Protein AF-A0AAF0D123-F1 (afdb_monomer_lite)

Sequence (251 aa):
MEEKNSTYKIVLIALTASLYVVISILPGIPVAPGVEIQFEAGFAVVIGFLLGPYLGFITALLGSSIAWFILGSGVFSLPFIFNPAVNALFTGIIFHKKYKTALISVTIVYITLIILQLTSPPLWPPNVYWLETVAVLYDKILGLVLFYPACHALQKIKPIQSTNQVKYSFLIILLIALVGNILDNLLGTVVFSYPLIYNGIFGMSVETVRFYFLLYPYLYILIRLAQAVFAALIIIALSKTGVIQKTLSNN

Secondary structure (DSSP, 8-state):
-HHHHHHHHHHHHHHHHHHHHHHHTSPPEEEETTEEE-THHHHHHHHHHHHHHHHHHHHHHHHHHHHHHHHT--GGGGGGGHHHHHHHHHHHHHHHS-HHHHHHHHHHHHHHHHHHHHTSTTT-STTTSHHHHHHHHHHHHHHHHHHHHHHHHHHH----TTSS-----HHHHHHHHHHHHHHHHHHHHHHHTSHHHHTTTT---HHHHHHHHHHTHHHHHHHHHHHHHHHHHHHHHHHHSSHHHHHHTT-

Structure (mmCIF, N/CA/C/O backbone):
data_AF-A0AAF0D123-F1
#
_entry.id   AF-A0AAF0D123-F1
#
loop_
_atom_site.group_PDB
_atom_site.id
_atom_site.type_symbol
_atom_site.label_atom_id
_atom_site.label_alt_id
_atom_site.label_comp_id
_atom_site.label_asym_id
_atom_site.label_entity_id
_atom_site.label_seq_id
_atom_site.pdbx_PDB_ins_code
_atom_site.Cartn_x
_atom_site.Cartn_y
_atom_site.Cartn_z
_atom_site.occupancy
_atom_site.B_iso_or_equiv
_atom_site.auth_seq_id
_atom_site.auth_comp_id
_atom_site.auth_asym_id
_atom_site.auth_atom_id
_atom_site.pdbx_PDB_model_num
ATOM 1 N N . MET A 1 1 ? -4.643 -6.744 35.538 1.00 44.16 1 MET A N 1
ATOM 2 C CA . MET A 1 1 ? -5.643 -6.292 34.533 1.00 44.16 1 MET A CA 1
ATOM 3 C C . MET A 1 1 ? -4.985 -5.977 33.184 1.00 44.16 1 MET A C 1
ATOM 5 O O . MET A 1 1 ? -5.564 -6.303 32.156 1.00 44.16 1 MET A O 1
ATOM 9 N N . GLU A 1 2 ? -3.760 -5.441 33.189 1.00 45.28 2 GLU A N 1
ATOM 10 C CA . GLU A 1 2 ? -2.908 -5.187 32.010 1.00 45.28 2 GLU A CA 1
ATOM 11 C C . GLU A 1 2 ? -2.526 -6.460 31.225 1.00 45.28 2 GLU A C 1
ATOM 13 O O . GLU A 1 2 ? -2.643 -6.510 30.003 1.00 45.28 2 GLU A O 1
ATOM 18 N N . GLU A 1 3 ? -2.188 -7.537 31.936 1.00 45.81 3 GLU A N 1
ATOM 19 C CA . GLU A 1 3 ? -1.755 -8.818 31.356 1.00 45.81 3 GLU A CA 1
ATOM 20 C C . GLU A 1 3 ? -2.835 -9.478 30.473 1.00 45.81 3 GLU A C 1
ATOM 22 O O . GLU A 1 3 ? -2.569 -9.901 29.351 1.00 45.81 3 GLU A O 1
ATOM 27 N N . LYS A 1 4 ? -4.104 -9.433 30.912 1.00 53.78 4 LYS A N 1
ATOM 28 C CA . LYS A 1 4 ? -5.269 -9.933 30.153 1.00 53.78 4 LYS A CA 1
ATOM 29 C C . LYS A 1 4 ? -5.498 -9.157 28.848 1.00 53.78 4 LYS A C 1
ATOM 31 O O . LYS A 1 4 ? -6.058 -9.701 27.898 1.00 53.78 4 LYS A O 1
ATOM 36 N N . ASN A 1 5 ? -5.079 -7.892 28.804 1.00 70.56 5 ASN A N 1
ATOM 37 C CA . ASN A 1 5 ? -5.169 -7.045 27.616 1.00 70.56 5 ASN A CA 1
ATOM 38 C C . ASN A 1 5 ? -4.012 -7.333 26.641 1.00 70.56 5 ASN A C 1
ATOM 40 O O . ASN A 1 5 ? -4.216 -7.333 25.429 1.00 70.56 5 ASN A O 1
ATOM 44 N N . SER A 1 6 ? -2.825 -7.665 27.165 1.00 79.44 6 SER A N 1
ATOM 45 C CA . SER A 1 6 ? -1.661 -8.077 26.368 1.00 79.44 6 SER A CA 1
ATOM 46 C C . SER A 1 6 ? -1.895 -9.406 25.641 1.00 79.44 6 SER A C 1
ATOM 48 O O . SER A 1 6 ? -1.787 -9.459 24.416 1.00 79.44 6 SER A O 1
ATOM 50 N N . THR A 1 7 ? -2.337 -10.456 26.350 1.00 85.12 7 THR A N 1
ATOM 51 C CA . THR A 1 7 ? -2.621 -11.767 25.733 1.00 85.12 7 THR A CA 1
ATOM 52 C C . THR A 1 7 ? -3.673 -11.658 24.629 1.00 85.12 7 THR A C 1
ATOM 54 O O . THR A 1 7 ? -3.513 -12.241 23.560 1.00 85.12 7 THR A O 1
ATOM 57 N N . TYR A 1 8 ? -4.730 -10.868 24.848 1.00 84.31 8 TYR A N 1
ATOM 58 C CA . TYR A 1 8 ? -5.758 -10.630 23.833 1.00 84.31 8 TYR A CA 1
ATOM 59 C C . TYR A 1 8 ? -5.190 -9.957 22.575 1.00 84.31 8 TYR A C 1
ATOM 61 O O . TYR A 1 8 ? -5.496 -10.393 21.465 1.00 84.31 8 TYR A O 1
ATOM 69 N N . LYS A 1 9 ? -4.340 -8.931 22.733 1.00 85.50 9 LYS A N 1
ATOM 70 C CA . LYS A 1 9 ? -3.683 -8.249 21.607 1.00 85.50 9 LYS A CA 1
ATOM 71 C C . LYS A 1 9 ? -2.784 -9.210 20.825 1.00 85.50 9 LYS A C 1
ATOM 73 O O . LYS A 1 9 ? -2.874 -9.235 19.604 1.00 85.50 9 LYS A O 1
ATOM 78 N N . ILE A 1 10 ? -1.994 -10.041 21.507 1.00 90.12 10 ILE A N 1
ATOM 79 C CA . ILE A 1 10 ? -1.128 -11.047 20.866 1.00 90.12 10 ILE A CA 1
ATOM 80 C C . ILE A 1 10 ? -1.954 -12.056 20.062 1.00 90.12 10 ILE A C 1
ATOM 82 O O . ILE A 1 10 ? -1.645 -12.313 18.901 1.00 90.12 10 ILE A O 1
ATOM 86 N N . VAL A 1 11 ? -3.033 -12.592 20.643 1.00 90.88 11 VAL A N 1
ATOM 87 C CA . VAL A 1 11 ? -3.927 -13.530 19.944 1.00 90.88 11 VAL A CA 1
ATOM 88 C C . VAL A 1 11 ? -4.556 -12.872 18.718 1.00 90.88 11 VAL A C 1
ATOM 90 O O . VAL A 1 11 ? -4.606 -13.482 17.653 1.00 90.88 11 VAL A O 1
ATOM 93 N N . LEU A 1 12 ? -5.001 -11.619 18.836 1.00 88.94 12 LEU A N 1
ATOM 94 C CA . LEU A 1 12 ? -5.602 -10.902 17.717 1.00 88.94 12 LEU A CA 1
ATOM 95 C C . LEU A 1 12 ? -4.587 -10.646 16.594 1.00 88.94 12 LEU A C 1
ATOM 97 O O . LEU A 1 12 ? -4.931 -10.848 15.432 1.00 88.94 12 LEU A O 1
ATOM 101 N N . ILE A 1 13 ? -3.345 -10.276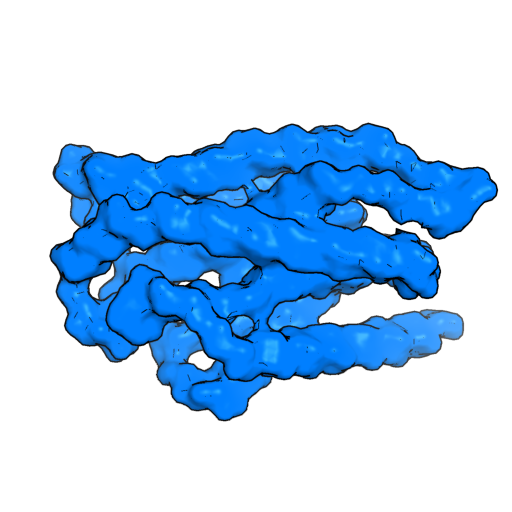 16.927 1.00 93.44 13 ILE A N 1
ATOM 102 C CA . ILE A 1 13 ? -2.235 -10.144 15.967 1.00 93.44 13 ILE A CA 1
ATOM 103 C C . ILE A 1 13 ? -1.993 -11.480 15.259 1.00 93.44 13 ILE A C 1
ATOM 105 O O . ILE A 1 13 ? -1.976 -11.525 14.034 1.00 93.44 13 ILE A O 1
ATOM 109 N N . ALA A 1 14 ? -1.870 -12.579 16.007 1.00 95.00 14 ALA A N 1
ATOM 110 C CA . ALA A 1 14 ? -1.609 -13.899 15.436 1.00 95.00 14 ALA A CA 1
ATOM 111 C C . ALA A 1 14 ? -2.730 -14.358 14.485 1.00 95.00 14 ALA A C 1
ATOM 113 O O . ALA A 1 14 ? -2.445 -14.814 13.380 1.00 95.00 14 ALA A O 1
ATOM 114 N N . LEU A 1 15 ? -3.998 -14.193 14.882 1.00 94.44 15 LEU A N 1
ATOM 115 C CA . LEU A 1 15 ? -5.161 -14.569 14.067 1.00 94.44 15 LEU A CA 1
ATOM 116 C C . LEU A 1 15 ? -5.313 -13.709 12.809 1.00 94.44 15 LEU A C 1
ATOM 118 O O . LEU A 1 15 ? -5.698 -14.204 11.755 1.00 94.44 15 LEU A O 1
ATOM 122 N N . THR A 1 16 ? -5.049 -12.408 12.908 1.00 93.50 16 THR A N 1
ATOM 123 C CA . THR A 1 16 ? -5.179 -11.505 11.756 1.00 93.50 16 THR A CA 1
ATOM 124 C C . THR A 1 16 ? -3.998 -11.630 10.797 1.00 93.50 16 THR A C 1
ATOM 126 O O . THR A 1 16 ? -4.212 -11.596 9.588 1.00 93.50 16 THR A O 1
ATOM 129 N N . ALA A 1 17 ? -2.781 -11.858 11.301 1.00 95.88 17 ALA A N 1
ATOM 130 C CA . ALA A 1 17 ? -1.620 -12.172 10.474 1.00 95.88 17 ALA A CA 1
ATOM 131 C C . ALA A 1 17 ? -1.784 -13.519 9.752 1.00 95.88 17 ALA A C 1
ATOM 133 O O . ALA A 1 17 ? -1.495 -13.606 8.562 1.00 95.88 17 ALA A O 1
ATOM 134 N N . SER A 1 18 ? -2.299 -14.558 10.423 1.00 95.31 18 SER A N 1
ATOM 135 C CA . SER A 1 18 ? -2.562 -15.843 9.762 1.00 95.31 18 SER A CA 1
ATOM 136 C C . SER A 1 18 ? -3.663 -15.731 8.709 1.00 95.31 18 SER A C 1
ATOM 138 O O . SER A 1 18 ? -3.524 -16.282 7.620 1.00 95.31 18 SER A O 1
ATOM 140 N N . LEU A 1 19 ? -4.722 -14.961 8.980 1.00 93.75 19 LEU A N 1
ATOM 141 C CA . LEU A 1 19 ? -5.764 -14.695 7.992 1.00 93.75 19 LEU A CA 1
ATOM 142 C C . LEU A 1 19 ? -5.222 -13.924 6.780 1.00 93.75 19 LEU A C 1
ATOM 144 O O . LEU A 1 19 ? -5.603 -14.239 5.658 1.00 93.75 19 LEU A O 1
ATOM 148 N N . TYR A 1 20 ? -4.299 -12.977 6.984 1.00 94.31 20 TYR A N 1
ATOM 149 C CA . TYR A 1 20 ? -3.596 -12.318 5.881 1.00 94.31 20 TYR A CA 1
ATOM 150 C C . TYR A 1 20 ? -2.874 -13.345 4.996 1.00 94.31 20 TYR A C 1
ATOM 152 O O . TYR A 1 20 ? -3.091 -13.355 3.789 1.00 94.31 20 TYR A O 1
ATOM 160 N N . VAL A 1 21 ? -2.104 -14.263 5.597 1.00 94.06 21 VAL A N 1
ATOM 161 C CA . VAL A 1 21 ? -1.396 -15.334 4.867 1.00 94.06 21 VAL A CA 1
ATOM 162 C C . VAL A 1 21 ? -2.363 -16.209 4.071 1.00 94.06 21 VAL A C 1
ATOM 164 O O . VAL A 1 21 ? -2.090 -16.520 2.917 1.00 94.06 21 VAL A O 1
ATOM 167 N N . VAL A 1 22 ? -3.505 -16.589 4.655 1.00 93.44 22 VAL A N 1
ATOM 168 C CA . VAL A 1 22 ? -4.524 -17.393 3.957 1.00 93.44 22 VAL A CA 1
ATOM 169 C C . VAL A 1 22 ? -5.083 -16.650 2.743 1.00 93.44 22 VAL A C 1
ATOM 171 O O . VAL A 1 22 ? -5.264 -17.257 1.690 1.00 93.44 22 VAL A O 1
ATOM 174 N N . ILE A 1 23 ? -5.339 -15.345 2.865 1.00 91.00 23 ILE A N 1
ATOM 175 C CA . ILE A 1 23 ? -5.837 -14.531 1.749 1.00 91.00 23 ILE A CA 1
ATOM 176 C C . ILE A 1 23 ? -4.766 -14.397 0.656 1.00 91.00 23 ILE A C 1
ATOM 178 O O . ILE A 1 23 ? -5.121 -14.476 -0.515 1.00 91.00 23 ILE A O 1
ATOM 182 N N . SER A 1 24 ? -3.480 -14.297 1.013 1.00 89.56 24 SER A N 1
ATOM 183 C CA . SER A 1 24 ? -2.357 -14.244 0.058 1.00 89.56 24 SER A CA 1
ATOM 184 C C . SER A 1 24 ? -2.172 -15.501 -0.797 1.00 89.56 24 SER A C 1
ATOM 186 O O . SER A 1 24 ? -1.443 -15.462 -1.783 1.00 89.56 24 SER A O 1
ATOM 188 N N . ILE A 1 25 ? -2.805 -16.625 -0.444 1.00 89.00 25 ILE A N 1
ATOM 189 C CA . ILE A 1 25 ? -2.798 -17.841 -1.277 1.00 89.00 25 ILE A CA 1
ATOM 190 C C . ILE A 1 25 ? -3.748 -17.689 -2.478 1.00 89.00 25 ILE A C 1
ATOM 192 O O . ILE A 1 25 ? -3.607 -18.398 -3.476 1.00 89.00 25 ILE A O 1
ATOM 196 N N . LEU A 1 26 ? -4.739 -16.795 -2.392 1.00 86.50 26 LEU A N 1
ATOM 197 C CA . LEU A 1 26 ? -5.678 -16.577 -3.487 1.00 86.50 26 LEU A CA 1
ATOM 198 C C . LEU A 1 26 ? -4.942 -15.997 -4.704 1.00 86.50 26 LEU A C 1
ATOM 200 O O . LEU A 1 26 ? -4.106 -15.108 -4.538 1.00 86.50 26 LEU A O 1
ATOM 204 N N . PRO A 1 27 ? -5.268 -16.455 -5.927 1.00 79.62 27 PRO A N 1
ATOM 205 C CA . PRO A 1 27 ? -4.630 -15.938 -7.129 1.00 79.62 27 PRO A CA 1
ATOM 206 C C . PRO A 1 27 ? -4.890 -14.434 -7.266 1.00 79.62 27 PRO A C 1
ATOM 208 O O . PRO A 1 27 ? -6.015 -13.961 -7.052 1.00 79.62 27 PRO A O 1
ATOM 211 N N . GLY A 1 28 ? -3.846 -13.684 -7.619 1.00 77.69 28 GLY A N 1
ATOM 212 C CA . GLY A 1 28 ? -3.954 -12.259 -7.879 1.00 77.69 28 GLY A CA 1
ATOM 213 C C . GLY A 1 28 ? -4.637 -11.973 -9.215 1.00 77.69 28 GLY A C 1
ATOM 214 O O . GLY A 1 28 ? -4.888 -12.856 -10.036 1.00 77.69 28 GLY A O 1
ATOM 215 N N . ILE A 1 29 ? -4.947 -10.699 -9.445 1.00 74.62 29 ILE A N 1
ATOM 216 C CA . ILE A 1 29 ? -5.373 -10.232 -10.765 1.00 74.62 29 ILE A CA 1
ATOM 217 C C . ILE A 1 29 ? -4.101 -9.894 -11.553 1.00 74.62 29 ILE A C 1
ATOM 219 O O . ILE A 1 29 ? -3.372 -8.990 -11.128 1.00 74.62 29 ILE A O 1
ATOM 223 N N . PRO A 1 30 ? -3.810 -10.573 -12.676 1.00 71.81 30 PRO A N 1
ATOM 224 C CA . PRO A 1 30 ? -2.610 -10.304 -13.454 1.00 71.81 30 PRO A CA 1
ATOM 225 C C . PRO A 1 30 ? -2.681 -8.918 -14.097 1.00 71.81 30 PRO A C 1
ATOM 227 O O . PRO A 1 30 ? -3.682 -8.543 -14.710 1.00 71.81 30 PRO A O 1
ATOM 230 N N . VAL A 1 31 ? -1.597 -8.159 -13.945 1.00 68.81 31 VAL A N 1
ATOM 231 C CA . VAL A 1 31 ? -1.448 -6.788 -14.454 1.00 68.81 31 VAL A CA 1
ATOM 232 C C . VAL A 1 31 ? -0.132 -6.562 -15.191 1.00 68.81 31 VAL A C 1
ATOM 234 O O . VAL A 1 31 ? 0.150 -5.451 -15.584 1.00 68.81 31 VAL A O 1
ATOM 237 N N . ALA A 1 32 ? 0.728 -7.558 -15.330 1.00 64.06 32 ALA A N 1
ATOM 238 C CA . ALA A 1 32 ? 1.801 -7.629 -16.320 1.00 64.06 32 ALA A CA 1
ATOM 239 C C . ALA A 1 32 ? 2.335 -9.072 -16.287 1.00 64.06 32 ALA A C 1
ATOM 241 O O . ALA A 1 32 ? 2.014 -9.815 -15.355 1.00 64.06 32 ALA A O 1
ATOM 242 N N . PRO A 1 33 ? 3.171 -9.504 -17.243 1.00 70.31 33 PRO A N 1
ATOM 243 C CA . PRO A 1 33 ? 3.897 -10.762 -17.125 1.00 70.31 33 PRO A CA 1
ATOM 244 C C . PRO A 1 33 ? 4.665 -10.822 -15.797 1.00 70.31 33 PRO A C 1
ATOM 246 O O . PRO A 1 33 ? 5.561 -10.017 -15.548 1.00 70.31 33 PRO A O 1
ATOM 249 N N . GLY A 1 34 ? 4.261 -11.751 -14.928 1.00 67.94 34 GLY A N 1
ATOM 250 C CA . GLY A 1 34 ? 4.831 -11.936 -13.593 1.00 67.94 34 GLY A CA 1
ATOM 251 C C . GLY A 1 34 ? 4.401 -10.913 -12.535 1.00 67.94 34 GLY A C 1
ATOM 252 O O . GLY A 1 34 ? 4.813 -11.058 -11.390 1.00 67.94 34 GLY A O 1
ATOM 253 N N . VAL A 1 35 ? 3.580 -9.908 -12.865 1.00 65.88 35 VAL A N 1
ATOM 254 C CA . VAL A 1 35 ? 3.098 -8.901 -11.905 1.00 65.88 35 VAL A CA 1
ATOM 255 C C . VAL A 1 35 ? 1.601 -9.075 -11.693 1.00 65.88 35 VAL A C 1
ATOM 257 O O . VAL A 1 35 ? 0.806 -8.961 -12.627 1.00 65.88 35 VAL A O 1
ATOM 260 N N . GLU A 1 36 ? 1.211 -9.297 -10.444 1.00 73.88 36 GLU A N 1
ATOM 261 C CA . GLU A 1 36 ? -0.183 -9.448 -10.041 1.00 73.88 36 GLU A CA 1
ATOM 262 C C . GLU A 1 36 ? -0.529 -8.443 -8.946 1.00 73.88 36 GLU A C 1
ATOM 264 O O . GLU A 1 36 ? 0.296 -8.118 -8.090 1.00 73.88 36 GLU A O 1
ATOM 269 N N . ILE A 1 37 ? -1.769 -7.955 -8.954 1.00 69.94 37 ILE A N 1
ATOM 270 C CA . ILE A 1 37 ? -2.321 -7.252 -7.799 1.00 69.94 37 ILE A CA 1
ATOM 271 C C . ILE A 1 37 ? -3.078 -8.254 -6.947 1.00 69.94 37 ILE A C 1
ATOM 273 O O . ILE A 1 37 ? -4.066 -8.846 -7.382 1.00 69.94 37 ILE A O 1
ATOM 277 N N . GLN A 1 38 ? -2.623 -8.395 -5.710 1.00 79.50 38 GLN A N 1
ATOM 278 C CA . GLN A 1 38 ? -3.139 -9.382 -4.779 1.00 79.50 38 GLN A CA 1
ATOM 279 C C . GLN A 1 38 ? -4.310 -8.817 -3.953 1.00 79.50 38 GLN A C 1
ATOM 281 O O . GLN A 1 38 ? -4.356 -7.621 -3.637 1.00 79.50 38 GLN A O 1
ATOM 286 N N . PHE A 1 39 ? -5.301 -9.651 -3.628 1.00 77.25 39 PHE A N 1
ATOM 287 C CA . PHE A 1 39 ? -6.537 -9.225 -2.952 1.00 77.25 39 PHE A CA 1
ATOM 288 C C . PHE A 1 39 ? -6.325 -8.837 -1.481 1.00 77.25 39 PHE A C 1
ATOM 290 O O . PHE A 1 39 ? -7.059 -7.998 -0.949 1.00 77.25 39 PHE A O 1
ATOM 297 N N . GLU A 1 40 ? -5.298 -9.380 -0.831 1.00 82.25 40 GLU A N 1
ATOM 298 C CA . GLU A 1 40 ? -4.940 -9.112 0.564 1.00 82.25 40 GLU A CA 1
ATOM 299 C C . GLU A 1 40 ? -4.575 -7.650 0.835 1.00 82.25 40 GLU A C 1
ATOM 301 O O . GLU A 1 40 ? -4.682 -7.203 1.979 1.00 82.25 40 GLU A O 1
ATOM 306 N N . ALA A 1 41 ? -4.235 -6.858 -0.189 1.00 76.81 41 ALA A N 1
ATOM 307 C CA . ALA A 1 41 ? -4.035 -5.419 -0.020 1.00 76.81 41 ALA A CA 1
ATOM 308 C C . ALA A 1 41 ? -5.302 -4.733 0.532 1.00 76.81 41 ALA A C 1
ATOM 310 O O . ALA A 1 41 ? -5.206 -3.862 1.394 1.00 76.81 41 ALA A O 1
ATOM 311 N N . GLY A 1 42 ? -6.498 -5.192 0.136 1.00 84.50 42 GLY A N 1
ATOM 312 C CA . GLY A 1 42 ? -7.753 -4.727 0.736 1.00 84.50 42 GLY A CA 1
ATOM 313 C C . GLY A 1 42 ? -7.916 -5.168 2.195 1.00 84.50 42 GLY A C 1
ATOM 314 O O . GLY A 1 42 ? -8.498 -4.449 3.007 1.00 84.50 42 GLY A O 1
ATOM 315 N N . PHE A 1 43 ? -7.362 -6.323 2.569 1.00 93.69 43 PHE A N 1
ATOM 316 C CA . PHE A 1 43 ? -7.415 -6.825 3.941 1.00 93.69 43 PHE A CA 1
ATOM 317 C C . PHE A 1 43 ? -6.484 -6.054 4.893 1.00 93.69 43 PHE A C 1
ATOM 319 O O . PHE A 1 43 ? -6.811 -5.893 6.069 1.00 93.69 43 PHE A O 1
ATOM 326 N N . ALA A 1 44 ? -5.382 -5.480 4.400 1.00 94.75 44 ALA A N 1
ATOM 327 C CA . ALA A 1 44 ? -4.507 -4.617 5.200 1.00 94.75 44 ALA A CA 1
ATOM 328 C C . ALA A 1 44 ? -5.250 -3.414 5.818 1.00 94.75 44 ALA A C 1
ATOM 330 O O . ALA A 1 44 ? -4.995 -3.047 6.967 1.00 94.75 44 ALA A O 1
ATOM 331 N N . VAL A 1 45 ? -6.241 -2.859 5.111 1.00 94.56 45 VAL A N 1
ATOM 332 C CA . VAL A 1 45 ? -7.138 -1.816 5.641 1.00 94.56 45 VAL A CA 1
ATOM 333 C C . VAL A 1 45 ? -7.912 -2.321 6.862 1.00 94.56 45 VAL A C 1
ATOM 335 O O . VAL A 1 45 ? -8.049 -1.611 7.859 1.00 94.56 45 VAL A O 1
ATOM 338 N N . VAL A 1 46 ? -8.418 -3.558 6.802 1.00 94.06 46 VAL A N 1
ATOM 339 C CA . VAL A 1 46 ? -9.158 -4.197 7.902 1.00 94.06 46 VAL A CA 1
ATOM 340 C C . VAL A 1 46 ? -8.247 -4.378 9.115 1.00 94.06 46 VAL A C 1
ATOM 342 O O . VAL A 1 46 ? -8.659 -4.092 10.239 1.00 94.06 46 VAL A O 1
ATOM 345 N N . ILE A 1 47 ? -6.996 -4.790 8.893 1.00 94.69 47 ILE A N 1
ATOM 346 C CA . ILE A 1 47 ? -5.977 -4.919 9.941 1.00 94.69 47 ILE A CA 1
ATOM 347 C C . ILE A 1 47 ? -5.714 -3.560 10.610 1.00 94.69 47 ILE A C 1
ATOM 349 O O . ILE A 1 47 ? -5.776 -3.462 11.837 1.00 94.69 47 ILE A O 1
ATOM 353 N N . GLY A 1 48 ? -5.483 -2.504 9.822 1.00 93.12 48 GLY A N 1
ATOM 354 C CA . GLY A 1 48 ? -5.278 -1.143 10.330 1.00 93.12 48 GLY A CA 1
ATOM 355 C C . GLY A 1 48 ? -6.480 -0.610 11.111 1.00 93.12 48 GLY A C 1
ATOM 356 O O . GLY A 1 48 ? -6.329 -0.018 12.182 1.00 93.12 48 GLY A O 1
ATOM 357 N N . PHE A 1 49 ? -7.691 -0.881 10.625 1.00 90.81 49 PHE A N 1
ATOM 358 C CA . PHE A 1 49 ? -8.932 -0.545 11.314 1.00 90.81 49 PHE A CA 1
ATOM 359 C C . PHE A 1 49 ? -9.073 -1.267 12.661 1.00 90.81 49 PHE A C 1
ATOM 361 O O . PHE A 1 49 ? -9.395 -0.629 13.663 1.00 90.81 49 PHE A O 1
ATOM 368 N N . LEU A 1 50 ? -8.823 -2.578 12.707 1.00 89.81 50 LEU A N 1
ATOM 369 C CA . LEU A 1 50 ? -9.006 -3.385 13.914 1.00 89.81 50 LEU A CA 1
ATOM 370 C C . LEU A 1 50 ? -7.957 -3.094 14.983 1.00 89.81 50 LEU A C 1
ATOM 372 O O . LEU A 1 50 ? -8.309 -2.929 16.147 1.00 89.81 50 LEU A O 1
ATOM 376 N N . LEU A 1 51 ? -6.681 -3.062 14.602 1.00 89.75 51 LEU A N 1
ATOM 377 C CA . LEU A 1 51 ? -5.554 -3.030 15.537 1.00 89.75 51 LEU A CA 1
ATOM 378 C C . LEU A 1 51 ? -4.978 -1.626 15.752 1.00 89.75 51 LEU A C 1
ATOM 380 O O . LEU A 1 51 ? -4.164 -1.419 16.655 1.00 89.75 51 LEU A O 1
ATOM 384 N N . GLY A 1 52 ? -5.411 -0.650 14.956 1.00 89.88 52 GLY A N 1
ATOM 385 C CA . GLY A 1 52 ? -4.837 0.686 14.949 1.00 89.88 52 GLY A CA 1
ATOM 386 C C . GLY A 1 52 ? -3.479 0.733 14.240 1.00 89.88 52 GLY A C 1
ATOM 387 O O . GLY A 1 52 ? -3.019 -0.261 13.679 1.00 89.88 52 GLY A O 1
ATOM 388 N N . PRO A 1 53 ? -2.805 1.892 14.252 1.00 91.25 53 PRO A N 1
ATOM 389 C CA . PRO A 1 53 ? -1.687 2.161 13.351 1.00 91.25 53 PRO A CA 1
ATOM 390 C C . PRO A 1 53 ? -0.466 1.269 13.593 1.00 91.25 53 PRO A C 1
ATOM 392 O O . PRO A 1 53 ? 0.055 0.664 12.665 1.00 91.25 53 PRO A O 1
ATOM 395 N N . TYR A 1 54 ? -0.008 1.163 14.840 1.00 93.31 54 TYR A N 1
ATOM 396 C CA . TYR A 1 54 ? 1.256 0.485 15.143 1.00 93.31 54 TYR A CA 1
ATOM 397 C C . TYR A 1 54 ? 1.111 -1.036 15.174 1.00 93.31 54 TYR A C 1
ATOM 399 O O . TYR A 1 54 ? 1.893 -1.744 14.547 1.00 93.31 54 TYR A O 1
ATOM 407 N N . LEU A 1 55 ? 0.088 -1.549 15.866 1.00 93.69 55 LEU A N 1
ATOM 408 C CA . LEU A 1 55 ? -0.169 -2.989 15.889 1.00 93.69 55 LEU A CA 1
ATOM 409 C C . LEU A 1 55 ? -0.646 -3.480 14.521 1.00 93.69 55 LEU A C 1
ATOM 411 O O . LEU A 1 55 ? -0.264 -4.574 14.118 1.00 93.69 55 LEU A O 1
ATOM 415 N N . GLY A 1 56 ? -1.411 -2.668 13.784 1.00 95.25 56 GLY A N 1
ATOM 416 C CA . GLY A 1 56 ? -1.795 -2.972 12.411 1.00 95.25 56 GLY A CA 1
ATOM 417 C C . GLY A 1 56 ? -0.589 -3.061 11.477 1.00 95.25 56 GLY A C 1
ATOM 418 O O . GLY A 1 56 ? -0.464 -4.051 10.763 1.00 95.25 56 GLY A O 1
ATOM 419 N N . PHE A 1 57 ? 0.342 -2.100 11.550 1.00 96.31 57 PHE A N 1
ATOM 420 C CA . PHE A 1 57 ? 1.609 -2.143 10.808 1.00 96.31 57 PHE A CA 1
ATOM 421 C C . PHE A 1 57 ? 2.391 -3.433 11.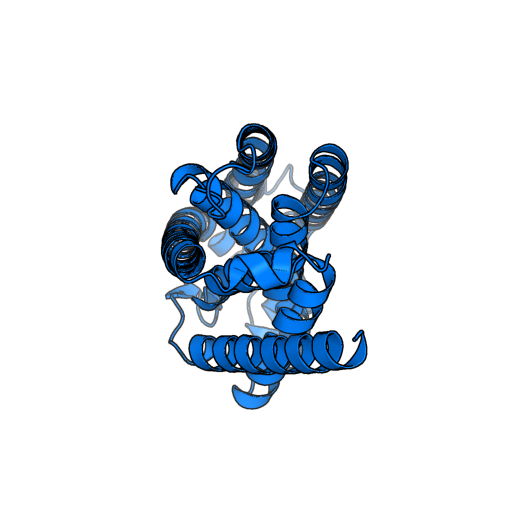080 1.00 96.31 57 PHE A C 1
ATOM 423 O O . PHE A 1 57 ? 2.733 -4.148 10.144 1.00 96.31 57 PHE A O 1
ATOM 430 N N . ILE A 1 58 ? 2.630 -3.758 12.358 1.00 96.69 58 ILE A N 1
ATOM 431 C CA . ILE A 1 58 ? 3.387 -4.958 12.751 1.00 96.69 58 ILE A CA 1
ATOM 432 C C . ILE A 1 58 ? 2.679 -6.224 12.267 1.00 96.69 58 ILE A C 1
ATOM 434 O O . ILE A 1 58 ? 3.318 -7.123 11.734 1.00 96.69 58 ILE A O 1
ATOM 438 N N . THR A 1 59 ? 1.359 -6.293 12.421 1.00 96.81 59 THR A N 1
ATOM 439 C CA . THR A 1 59 ? 0.562 -7.460 12.023 1.00 96.81 59 THR A CA 1
ATOM 440 C C . THR A 1 59 ? 0.603 -7.687 10.521 1.00 96.81 59 THR A C 1
ATOM 442 O O . THR A 1 59 ? 0.837 -8.809 10.081 1.00 96.81 59 THR A O 1
ATOM 445 N N . ALA A 1 60 ? 0.390 -6.633 9.734 1.00 96.56 60 ALA A N 1
ATOM 446 C CA . ALA A 1 60 ? 0.441 -6.719 8.283 1.00 96.56 60 ALA A CA 1
ATOM 447 C C . ALA A 1 60 ? 1.858 -7.048 7.794 1.00 96.56 60 ALA A C 1
ATOM 449 O O . ALA A 1 60 ? 1.995 -7.862 6.890 1.00 96.56 60 ALA A O 1
ATOM 450 N N . LEU A 1 61 ? 2.900 -6.498 8.432 1.00 96.88 61 LEU A N 1
ATOM 451 C CA . LEU A 1 61 ? 4.294 -6.839 8.139 1.00 96.88 61 LEU A CA 1
ATOM 452 C C . LEU A 1 61 ? 4.617 -8.302 8.471 1.00 96.88 61 LEU A C 1
ATOM 454 O O . LEU A 1 61 ? 5.302 -8.968 7.702 1.00 96.88 61 LEU A O 1
ATOM 458 N N . LEU A 1 62 ? 4.130 -8.822 9.601 1.00 96.81 62 LEU A N 1
ATOM 459 C CA . LEU A 1 62 ? 4.298 -10.230 9.966 1.00 96.81 62 LEU A CA 1
ATOM 460 C C . LEU A 1 62 ? 3.565 -11.141 8.982 1.00 96.81 62 LEU A C 1
ATOM 462 O O . LEU A 1 62 ? 4.158 -12.090 8.479 1.00 96.81 62 LEU A O 1
ATOM 466 N N . GLY A 1 63 ? 2.301 -10.834 8.680 1.00 95.69 63 GLY A N 1
ATOM 46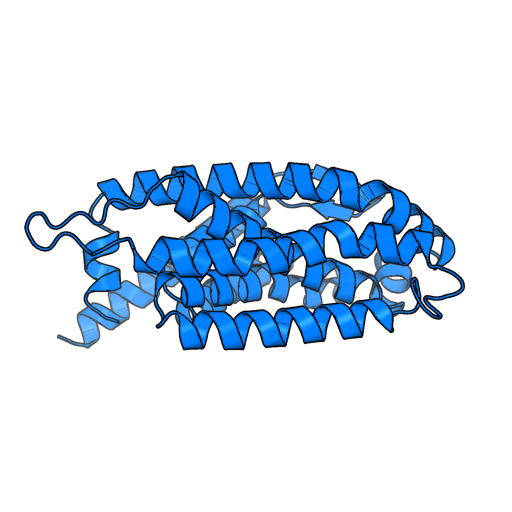7 C CA . GLY A 1 63 ? 1.501 -11.587 7.717 1.00 95.69 63 GLY A CA 1
ATOM 468 C C . GLY A 1 63 ? 2.150 -11.615 6.334 1.00 95.69 63 GLY A C 1
ATOM 469 O O . GLY A 1 63 ? 2.322 -12.691 5.766 1.00 95.69 63 GLY A O 1
ATOM 470 N N . SER A 1 64 ? 2.589 -10.459 5.826 1.00 94.44 64 SER A N 1
ATOM 471 C CA . SER A 1 64 ? 3.253 -10.358 4.523 1.00 94.44 64 SER A CA 1
ATOM 472 C C . SER A 1 64 ? 4.621 -11.031 4.499 1.00 94.44 64 SER A C 1
ATOM 474 O O . SER A 1 64 ? 4.958 -11.674 3.510 1.00 94.44 64 SER A O 1
ATOM 476 N N . SER A 1 65 ? 5.386 -10.963 5.591 1.00 95.06 65 SER A N 1
ATOM 477 C CA . SER A 1 65 ? 6.671 -11.661 5.702 1.00 95.06 65 SER A CA 1
ATOM 478 C C . SER A 1 65 ? 6.478 -13.175 5.688 1.00 95.06 65 SER A C 1
ATOM 480 O O . SER A 1 65 ? 7.166 -13.875 4.953 1.00 95.06 65 SER A O 1
ATOM 482 N N . ILE A 1 66 ? 5.522 -13.693 6.466 1.00 95.06 66 ILE A N 1
ATOM 483 C CA . ILE A 1 66 ? 5.215 -15.129 6.503 1.00 95.06 66 ILE A CA 1
ATOM 484 C C . ILE A 1 66 ? 4.721 -15.599 5.131 1.00 95.06 66 ILE A C 1
ATOM 486 O O . ILE A 1 66 ? 5.189 -16.624 4.643 1.00 95.06 66 ILE A O 1
ATOM 490 N N . ALA A 1 67 ? 3.826 -14.844 4.487 1.00 92.62 67 ALA A N 1
ATOM 491 C CA . ALA A 1 67 ? 3.362 -15.150 3.137 1.00 92.62 67 ALA A CA 1
ATOM 492 C C . ALA A 1 67 ? 4.528 -15.172 2.136 1.00 92.62 67 ALA A C 1
ATOM 494 O O . ALA A 1 67 ? 4.654 -16.122 1.371 1.00 92.62 67 ALA A O 1
ATOM 495 N N . TRP A 1 68 ? 5.425 -14.184 2.196 1.00 92.06 68 TRP A N 1
ATOM 496 C CA . TRP A 1 68 ? 6.628 -14.121 1.365 1.00 92.06 68 TRP A CA 1
ATOM 497 C C . TRP A 1 68 ? 7.533 -15.353 1.551 1.00 92.06 68 TRP A C 1
ATOM 499 O O . TRP A 1 68 ? 7.970 -15.941 0.562 1.00 92.06 68 TRP A O 1
ATOM 509 N N . PHE A 1 69 ? 7.747 -15.794 2.798 1.00 91.56 69 PHE A N 1
ATOM 510 C CA . PHE A 1 69 ? 8.524 -17.000 3.105 1.00 91.56 69 PHE A CA 1
ATOM 511 C C . PHE A 1 69 ? 7.852 -18.293 2.619 1.00 91.56 69 PHE A C 1
ATOM 513 O O . PHE A 1 69 ? 8.537 -19.170 2.099 1.00 91.56 69 PHE A O 1
ATOM 520 N N . ILE A 1 70 ? 6.534 -18.437 2.800 1.00 90.44 70 ILE A N 1
ATOM 521 C CA . ILE A 1 70 ? 5.800 -19.669 2.462 1.00 90.44 70 ILE A CA 1
ATOM 522 C C . ILE A 1 70 ? 5.593 -19.804 0.953 1.00 90.44 70 ILE A C 1
ATOM 524 O O . ILE A 1 70 ? 5.750 -20.894 0.407 1.00 90.44 70 ILE A O 1
ATOM 528 N N . LEU A 1 71 ? 5.231 -18.712 0.279 1.00 85.94 71 LEU A N 1
ATOM 529 C CA . LEU A 1 71 ? 4.895 -18.717 -1.146 1.00 85.94 71 LEU A CA 1
ATOM 530 C C . LEU A 1 71 ? 6.136 -18.685 -2.051 1.00 85.94 71 LEU A C 1
ATOM 532 O O . LEU A 1 71 ? 6.006 -18.805 -3.266 1.00 85.94 71 LEU A O 1
ATOM 536 N N . GLY A 1 72 ? 7.339 -18.581 -1.473 1.00 74.75 72 GLY A N 1
ATOM 537 C CA . GLY A 1 72 ? 8.596 -18.735 -2.206 1.00 74.75 72 GLY A CA 1
ATOM 538 C C . GLY A 1 72 ? 8.932 -17.553 -3.114 1.00 74.75 72 GLY A C 1
ATOM 539 O O . GLY A 1 72 ? 9.497 -17.736 -4.191 1.00 74.75 72 GLY A O 1
ATOM 540 N N . SER A 1 73 ? 8.591 -16.337 -2.694 1.00 71.94 73 SER A N 1
ATOM 541 C CA . SER A 1 73 ? 8.875 -15.128 -3.465 1.00 71.94 73 SER A CA 1
ATOM 542 C C . SER A 1 73 ? 10.376 -14.781 -3.416 1.00 71.94 73 SER A C 1
ATOM 544 O O . SER A 1 73 ? 11.031 -14.927 -2.386 1.00 71.94 73 SER A O 1
ATOM 546 N N . GLY A 1 74 ? 10.963 -14.332 -4.532 1.00 76.56 74 GLY A N 1
ATOM 547 C CA . GLY A 1 74 ? 12.409 -14.068 -4.623 1.00 76.56 74 GLY A CA 1
ATOM 548 C C . GLY A 1 74 ? 12.920 -12.981 -3.658 1.00 76.56 74 GLY A C 1
ATOM 549 O O . GLY A 1 74 ? 12.178 -12.089 -3.258 1.00 76.56 74 GLY A O 1
ATOM 550 N N . VAL A 1 75 ? 14.220 -12.995 -3.323 1.00 79.00 75 VAL A N 1
ATOM 551 C CA . VAL A 1 75 ? 14.864 -12.036 -2.383 1.00 79.00 75 VAL A CA 1
ATOM 552 C C . VAL A 1 75 ? 14.614 -10.576 -2.760 1.00 79.00 75 VAL A C 1
ATOM 554 O O . VAL A 1 75 ? 14.387 -9.728 -1.902 1.00 79.00 75 VAL A O 1
ATOM 557 N N . PHE A 1 76 ? 14.602 -10.271 -4.051 1.00 80.06 76 PHE A N 1
ATOM 558 C CA . PHE A 1 76 ? 14.358 -8.914 -4.521 1.00 80.06 76 PHE A CA 1
ATOM 559 C C . PHE A 1 76 ? 12.897 -8.472 -4.369 1.00 80.06 76 PHE A C 1
ATOM 561 O O . PHE A 1 76 ? 12.640 -7.277 -4.414 1.00 80.06 76 PHE A O 1
ATOM 568 N N . SER A 1 77 ? 11.936 -9.375 -4.139 1.00 82.81 77 SER A N 1
ATOM 569 C CA . SER A 1 77 ? 10.552 -8.986 -3.847 1.00 82.81 77 SER A CA 1
ATOM 570 C C . SER A 1 77 ? 10.337 -8.629 -2.370 1.00 82.81 77 SER A C 1
ATOM 572 O O . SER A 1 77 ? 9.238 -8.223 -1.993 1.00 82.81 77 SER A O 1
ATOM 574 N N . LEU A 1 78 ? 11.370 -8.764 -1.531 1.00 88.81 78 LEU A N 1
ATOM 575 C CA . LEU A 1 78 ? 11.323 -8.439 -0.108 1.00 88.81 78 LEU A CA 1
ATOM 576 C C . LEU A 1 78 ? 10.801 -7.018 0.175 1.00 88.81 78 LEU A C 1
ATOM 578 O O . LEU A 1 78 ? 10.009 -6.879 1.098 1.00 88.81 78 LEU A O 1
ATOM 582 N N . PRO A 1 79 ? 11.131 -5.958 -0.591 1.00 91.00 79 PRO A N 1
ATOM 583 C CA . PRO A 1 79 ? 10.601 -4.626 -0.302 1.00 91.00 79 PRO A CA 1
ATOM 584 C C . PRO A 1 79 ? 9.068 -4.525 -0.410 1.00 91.00 79 PRO A C 1
ATOM 586 O O . PRO A 1 79 ? 8.473 -3.671 0.244 1.00 91.00 79 PRO A O 1
ATOM 589 N N . PHE A 1 80 ? 8.404 -5.404 -1.172 1.00 90.00 80 PHE A N 1
ATOM 590 C CA . PHE A 1 80 ? 6.943 -5.387 -1.312 1.00 90.00 80 PHE A CA 1
ATOM 591 C C . PHE A 1 80 ? 6.204 -5.827 -0.041 1.00 90.00 80 PHE A C 1
ATOM 593 O O . PHE A 1 80 ? 5.030 -5.492 0.110 1.00 90.00 80 PHE A O 1
ATOM 600 N N . ILE A 1 81 ? 6.874 -6.480 0.922 1.00 92.75 81 ILE A N 1
ATOM 601 C CA . ILE A 1 81 ? 6.258 -6.829 2.218 1.00 92.75 81 ILE A CA 1
ATOM 602 C C . ILE A 1 81 ? 5.802 -5.583 2.995 1.00 92.75 81 ILE A C 1
ATOM 604 O O . ILE A 1 81 ? 4.927 -5.675 3.859 1.00 92.75 81 ILE A O 1
ATOM 608 N N . PHE A 1 82 ? 6.377 -4.414 2.684 1.00 94.56 82 PHE A N 1
ATOM 609 C CA . PHE A 1 82 ? 6.037 -3.146 3.321 1.00 94.56 82 PHE A CA 1
ATOM 610 C C . PHE A 1 82 ? 4.755 -2.514 2.777 1.00 94.56 82 PHE A C 1
ATOM 612 O O . PHE A 1 82 ? 4.158 -1.715 3.492 1.00 94.56 82 PHE A O 1
ATOM 619 N N . ASN A 1 83 ? 4.292 -2.877 1.577 1.00 93.12 83 ASN A N 1
ATOM 620 C CA . ASN A 1 83 ? 3.049 -2.352 0.995 1.00 93.12 83 ASN A CA 1
ATOM 621 C C . ASN A 1 83 ? 1.836 -2.525 1.930 1.00 93.12 83 ASN A C 1
ATOM 623 O O . ASN A 1 83 ? 1.283 -1.513 2.382 1.00 93.12 83 ASN A O 1
ATOM 627 N N . PRO A 1 84 ? 1.471 -3.757 2.337 1.00 94.69 84 PRO A N 1
ATOM 628 C CA . PRO A 1 84 ? 0.353 -3.969 3.251 1.00 94.69 84 PRO A CA 1
ATOM 629 C C . PRO A 1 84 ? 0.614 -3.372 4.639 1.00 94.69 84 PRO A C 1
ATOM 631 O O . PRO A 1 84 ? -0.313 -2.885 5.285 1.00 94.69 84 PRO A O 1
ATOM 634 N N . ALA A 1 85 ? 1.867 -3.361 5.104 1.00 95.81 85 ALA A N 1
ATOM 635 C CA . ALA A 1 85 ? 2.231 -2.784 6.396 1.00 95.81 85 ALA A CA 1
ATOM 636 C C . ALA A 1 85 ? 1.967 -1.272 6.431 1.00 95.81 85 ALA A C 1
ATOM 638 O O . ALA A 1 85 ? 1.308 -0.769 7.343 1.00 95.81 85 ALA A O 1
ATOM 639 N N . VAL A 1 86 ? 2.424 -0.552 5.407 1.00 94.94 86 VAL A N 1
ATOM 640 C CA . VAL A 1 86 ? 2.206 0.888 5.230 1.00 94.94 86 VAL A CA 1
ATOM 641 C C . VAL A 1 86 ? 0.718 1.196 5.054 1.00 94.94 86 VAL A C 1
ATOM 643 O O . VAL A 1 86 ? 0.213 2.125 5.686 1.00 94.94 86 VAL A O 1
ATOM 646 N N . ASN A 1 87 ? -0.015 0.386 4.288 1.00 94.75 87 ASN A N 1
ATOM 647 C CA . ASN A 1 87 ? -1.468 0.509 4.169 1.00 94.75 87 ASN A CA 1
ATOM 648 C C . ASN A 1 87 ? -2.159 0.412 5.544 1.00 94.75 87 ASN A C 1
ATOM 650 O O . ASN A 1 87 ? -2.897 1.319 5.942 1.00 94.75 87 ASN A O 1
ATOM 654 N N . ALA A 1 88 ? -1.858 -0.637 6.317 1.00 95.62 88 ALA A N 1
ATOM 655 C CA . ALA A 1 88 ? -2.412 -0.841 7.656 1.00 95.62 88 ALA A CA 1
ATOM 656 C C . ALA A 1 88 ? -2.028 0.287 8.630 1.00 95.62 88 ALA A C 1
ATOM 658 O O . ALA A 1 88 ? -2.862 0.738 9.419 1.00 95.62 88 ALA A O 1
ATOM 659 N N . LEU A 1 89 ? -0.792 0.792 8.549 1.00 94.81 89 LEU A N 1
ATOM 660 C CA . LEU A 1 89 ? -0.335 1.926 9.348 1.00 94.81 89 LEU A CA 1
ATOM 661 C C . LEU A 1 89 ? -1.205 3.153 9.099 1.00 94.81 89 LEU A C 1
ATOM 663 O O . LEU A 1 89 ? -1.759 3.720 10.040 1.00 94.81 89 LEU A O 1
ATOM 667 N N . PHE A 1 90 ? -1.332 3.572 7.842 1.00 91.50 90 PHE A N 1
ATOM 668 C CA . PHE A 1 90 ? -1.981 4.835 7.517 1.00 91.50 90 PHE A CA 1
ATOM 669 C C . PHE A 1 90 ? -3.497 4.766 7.618 1.00 91.50 90 PHE A C 1
ATOM 671 O O . PHE A 1 90 ? -4.103 5.695 8.148 1.00 91.50 90 PHE A O 1
ATOM 678 N N . THR A 1 91 ? -4.119 3.653 7.237 1.00 91.62 91 THR A N 1
ATOM 679 C CA . THR A 1 91 ? -5.549 3.442 7.509 1.00 91.62 91 THR A CA 1
ATOM 680 C C . THR A 1 91 ? -5.821 3.409 9.013 1.00 91.62 91 THR A C 1
ATOM 682 O O . THR A 1 91 ? -6.750 4.070 9.476 1.00 91.62 91 THR A O 1
ATOM 685 N N . GLY A 1 92 ? -4.958 2.767 9.807 1.00 90.44 92 GLY A N 1
ATOM 686 C CA . GLY A 1 92 ? -5.026 2.805 11.267 1.00 90.44 92 GLY A CA 1
ATOM 687 C C . GLY A 1 92 ? -4.836 4.209 11.850 1.00 90.44 92 GLY A C 1
ATOM 688 O O . GLY A 1 92 ? -5.556 4.593 12.771 1.00 90.44 92 GLY A O 1
ATOM 689 N N . ILE A 1 93 ? -3.922 5.020 11.301 1.00 89.81 93 ILE A N 1
ATOM 690 C CA . ILE A 1 93 ? -3.763 6.430 11.687 1.00 89.81 93 ILE A CA 1
ATOM 691 C C . ILE A 1 93 ? -5.067 7.187 11.414 1.00 89.81 93 ILE A C 1
ATOM 693 O O . ILE A 1 93 ? -5.532 7.917 12.287 1.00 89.81 93 ILE A O 1
ATOM 697 N N . ILE A 1 94 ? -5.665 7.002 10.236 1.00 87.88 94 ILE A N 1
ATOM 698 C CA . ILE A 1 94 ? -6.900 7.688 9.849 1.00 87.88 94 ILE A CA 1
ATOM 699 C C . ILE A 1 94 ? -8.035 7.319 10.802 1.00 87.88 94 ILE A C 1
ATOM 701 O O . ILE A 1 94 ? -8.693 8.214 11.318 1.00 87.88 94 ILE A O 1
ATOM 705 N N . PHE A 1 95 ? -8.230 6.030 11.088 1.00 85.62 95 PHE A N 1
ATOM 706 C CA . PHE A 1 95 ? -9.319 5.566 11.947 1.00 85.62 95 PHE A CA 1
ATOM 707 C C . PHE A 1 95 ? -9.161 5.932 13.430 1.00 85.62 95 PHE A C 1
ATOM 709 O O . PHE A 1 95 ? -10.171 6.154 14.096 1.00 85.62 95 PHE A O 1
ATOM 716 N N . HIS A 1 96 ? -7.929 5.984 13.956 1.00 82.31 96 HIS A N 1
ATOM 717 C CA . HIS A 1 96 ? -7.687 6.052 15.409 1.00 82.31 96 HIS A CA 1
ATOM 718 C C . HIS A 1 96 ? -7.033 7.346 15.901 1.00 82.31 96 HIS A C 1
ATOM 720 O O . HIS A 1 96 ? -7.067 7.628 17.098 1.00 82.31 96 HIS A O 1
ATOM 726 N N . LYS A 1 97 ? -6.381 8.136 15.039 1.00 78.12 97 LYS A N 1
ATOM 727 C CA . LYS A 1 97 ? -5.666 9.352 15.465 1.00 78.12 97 LYS A CA 1
ATOM 728 C C . LYS A 1 97 ? -6.484 10.614 15.214 1.00 78.12 97 LYS A C 1
ATOM 730 O O . LYS A 1 97 ? -7.455 10.648 14.465 1.00 78.12 97 LYS A O 1
ATOM 735 N N . LYS A 1 98 ? -6.052 11.707 15.854 1.00 76.06 98 LYS A N 1
ATOM 736 C CA . LYS A 1 98 ? -6.606 13.041 15.601 1.00 76.06 98 LYS A CA 1
ATOM 737 C C . LYS A 1 98 ? -6.390 13.415 14.138 1.00 76.06 98 LYS A C 1
ATOM 739 O O . LYS A 1 98 ? -5.298 13.236 13.598 1.00 76.06 98 LYS A O 1
ATOM 744 N N . TYR A 1 99 ? -7.403 14.031 13.543 1.00 79.50 99 TYR A N 1
ATOM 745 C CA . TYR A 1 99 ? -7.417 14.338 12.116 1.00 79.50 99 TYR A CA 1
ATOM 746 C C . TYR A 1 99 ? -6.208 15.135 11.621 1.00 79.50 99 TYR A C 1
ATOM 748 O O . TYR A 1 99 ? -5.722 14.868 10.532 1.00 79.50 99 TYR A O 1
ATOM 756 N N . LYS A 1 100 ? -5.700 16.096 12.410 1.00 84.12 100 LYS A N 1
ATOM 757 C CA . LYS A 1 100 ? -4.532 16.902 12.021 1.00 84.12 100 LYS A CA 1
ATOM 758 C C . LYS A 1 100 ? -3.291 16.028 11.883 1.00 84.12 100 LYS A C 1
ATOM 760 O O . LYS A 1 100 ? -2.555 16.156 10.915 1.00 84.12 100 LYS A O 1
ATOM 765 N N . THR A 1 101 ? -3.085 15.121 12.836 1.00 83.31 101 THR A N 1
ATOM 766 C CA . THR A 1 101 ? -1.958 14.185 12.828 1.00 83.31 101 THR A CA 1
ATOM 767 C C . THR A 1 101 ? -2.069 13.220 11.655 1.00 83.31 101 THR A C 1
ATOM 769 O O . THR A 1 101 ? -1.077 12.997 10.964 1.00 83.31 101 THR A O 1
ATOM 772 N N . ALA A 1 102 ? -3.272 12.697 11.393 1.00 84.81 102 ALA A N 1
ATOM 773 C CA . ALA A 1 102 ? -3.521 11.842 10.238 1.00 84.81 102 ALA A CA 1
ATOM 774 C C . ALA A 1 102 ? -3.241 12.575 8.924 1.00 84.81 102 ALA A C 1
ATOM 776 O O . ALA A 1 102 ? -2.447 12.101 8.118 1.00 84.81 102 ALA A O 1
ATOM 777 N N . LEU A 1 103 ? -3.813 13.770 8.764 1.00 87.50 103 LEU A N 1
ATOM 778 C CA . LEU A 1 103 ? -3.652 14.591 7.572 1.00 87.50 103 LEU A CA 1
ATOM 779 C C . LEU A 1 103 ? -2.175 14.888 7.287 1.00 87.50 103 LEU A C 1
ATOM 781 O O . LEU A 1 103 ? -1.715 14.661 6.175 1.00 87.50 103 LEU A O 1
ATOM 785 N N . ILE A 1 104 ? -1.423 15.353 8.288 1.00 89.31 104 ILE A N 1
ATOM 786 C CA . ILE A 1 104 ? -0.011 15.720 8.117 1.00 89.31 104 ILE A CA 1
ATOM 787 C C . ILE A 1 104 ? 0.840 14.488 7.787 1.00 89.31 104 ILE A C 1
ATOM 789 O O . ILE A 1 104 ? 1.566 14.499 6.798 1.00 89.31 104 ILE A O 1
ATOM 793 N N . SER A 1 105 ? 0.743 13.424 8.591 1.00 87.12 105 SER A N 1
ATOM 794 C CA . SER A 1 105 ? 1.612 12.247 8.440 1.00 87.12 105 SER A CA 1
ATOM 795 C C . SER A 1 105 ? 1.415 11.533 7.102 1.00 87.12 105 SER A C 1
ATOM 797 O O . SER A 1 105 ? 2.395 11.257 6.415 1.00 87.12 105 SER A O 1
ATOM 799 N N . VAL A 1 106 ? 0.165 11.291 6.699 1.00 86.44 106 VAL A N 1
ATOM 800 C CA . VAL A 1 106 ? -0.146 10.653 5.412 1.00 86.44 106 VAL A CA 1
ATOM 801 C C . VAL A 1 106 ? 0.297 11.547 4.255 1.00 86.44 106 VAL A C 1
ATOM 803 O O . VAL A 1 106 ? 0.943 11.052 3.341 1.00 86.44 106 VAL A O 1
ATOM 806 N N . THR A 1 107 ? 0.005 12.855 4.300 1.00 90.19 107 THR A N 1
ATOM 807 C CA . THR A 1 107 ? 0.352 13.789 3.210 1.00 90.19 107 THR A CA 1
ATOM 808 C C . THR A 1 107 ? 1.858 13.850 2.980 1.00 90.19 107 THR A C 1
ATOM 810 O O . THR A 1 107 ? 2.292 13.810 1.832 1.00 90.19 107 THR A O 1
ATOM 813 N N . ILE A 1 108 ? 2.657 13.906 4.053 1.00 92.00 108 ILE A N 1
ATOM 814 C CA . ILE A 1 108 ? 4.122 13.911 3.949 1.00 92.00 108 ILE A CA 1
ATOM 815 C C . ILE A 1 108 ? 4.600 12.655 3.224 1.00 92.00 108 ILE A C 1
ATOM 817 O O . ILE A 1 108 ? 5.315 12.770 2.234 1.00 92.00 108 ILE A O 1
ATOM 821 N N . VAL A 1 109 ? 4.161 11.470 3.659 1.00 90.88 109 VAL A N 1
ATOM 822 C CA . VAL A 1 109 ? 4.576 10.212 3.020 1.00 90.88 109 VAL A CA 1
ATOM 823 C C . VAL A 1 109 ? 4.122 10.143 1.568 1.00 90.88 109 VAL A C 1
ATOM 825 O O . VAL A 1 109 ? 4.901 9.755 0.704 1.00 90.88 109 VAL A O 1
ATOM 828 N N . TYR A 1 110 ? 2.900 10.581 1.280 1.00 91.44 110 TYR A N 1
ATOM 829 C CA . TYR A 1 110 ? 2.368 10.612 -0.075 1.00 91.44 110 TYR A CA 1
ATOM 830 C C . TYR A 1 110 ? 3.226 11.475 -1.009 1.00 91.44 110 TYR A C 1
ATOM 832 O O . TYR A 1 110 ? 3.625 11.029 -2.083 1.00 91.44 110 TYR A O 1
ATOM 840 N N . ILE A 1 111 ? 3.552 12.697 -0.577 1.00 92.81 111 ILE A N 1
ATOM 841 C CA . ILE A 1 111 ? 4.397 13.624 -1.337 1.00 92.81 111 ILE A CA 1
ATOM 842 C C . ILE A 1 111 ? 5.803 13.046 -1.503 1.00 92.81 111 ILE A C 1
ATOM 844 O O . ILE A 1 111 ? 6.339 13.076 -2.608 1.00 92.81 111 ILE A O 1
ATOM 848 N N . THR A 1 112 ? 6.389 12.476 -0.446 1.00 94.38 112 THR A N 1
ATOM 849 C CA . THR A 1 112 ? 7.706 11.831 -0.521 1.00 94.38 112 THR A CA 1
ATOM 850 C C . THR A 1 112 ? 7.721 10.714 -1.562 1.00 94.38 112 THR A C 1
ATOM 852 O O . THR A 1 112 ? 8.622 10.679 -2.396 1.00 94.38 112 THR A O 1
ATOM 855 N N . LEU A 1 113 ? 6.719 9.833 -1.568 1.00 95.00 113 LEU A N 1
ATOM 856 C CA . LEU A 1 113 ? 6.644 8.741 -2.537 1.00 95.00 113 LEU A CA 1
ATOM 857 C C . LEU A 1 113 ? 6.406 9.244 -3.969 1.00 95.00 113 LEU A C 1
ATOM 859 O O . LEU A 1 113 ? 7.014 8.715 -4.894 1.00 95.00 113 LEU A O 1
ATOM 863 N N . ILE A 1 114 ? 5.598 10.293 -4.165 1.00 94.12 114 ILE A N 1
ATOM 864 C CA . ILE A 1 114 ? 5.439 10.935 -5.482 1.00 94.12 114 ILE A CA 1
ATOM 865 C C . ILE A 1 114 ? 6.775 11.500 -5.980 1.00 94.12 114 ILE A C 1
ATOM 867 O O . ILE A 1 114 ? 7.124 11.304 -7.142 1.00 94.12 114 ILE A O 1
ATOM 871 N N . ILE A 1 115 ? 7.538 12.178 -5.118 1.00 94.62 115 ILE A N 1
ATOM 872 C CA . ILE A 1 115 ? 8.854 12.720 -5.486 1.00 94.62 115 ILE A CA 1
ATOM 873 C C . ILE A 1 115 ? 9.802 11.582 -5.880 1.00 94.62 115 ILE A C 1
ATOM 875 O O . ILE A 1 115 ? 10.425 11.654 -6.937 1.00 94.62 115 ILE A O 1
ATOM 879 N N . LEU A 1 116 ? 9.863 10.509 -5.085 1.00 95.31 116 LEU A N 1
ATOM 880 C CA . LEU A 1 116 ? 10.683 9.337 -5.405 1.00 95.31 116 LEU A CA 1
ATOM 881 C C . LEU A 1 116 ? 10.281 8.716 -6.751 1.00 95.31 116 LEU A C 1
ATOM 883 O O . LEU A 1 116 ? 11.151 8.434 -7.575 1.00 95.31 116 LEU A O 1
ATOM 887 N N . GLN A 1 117 ? 8.977 8.588 -7.013 1.00 94.94 117 GLN A N 1
ATOM 888 C CA . GLN A 1 117 ? 8.440 8.098 -8.283 1.00 94.94 117 GLN A CA 1
ATOM 889 C C . GLN A 1 117 ? 8.879 8.980 -9.460 1.00 94.94 117 GLN A C 1
ATOM 891 O O . GLN A 1 117 ? 9.358 8.458 -10.464 1.00 94.94 117 GLN A O 1
ATOM 896 N N . LEU A 1 118 ? 8.775 10.305 -9.337 1.00 94.56 118 LEU A N 1
ATOM 897 C CA . LEU A 1 118 ? 9.189 11.262 -10.373 1.00 94.56 118 LEU A CA 1
ATOM 898 C C . LEU A 1 118 ? 10.688 11.199 -10.685 1.00 94.56 118 LEU A C 1
ATOM 900 O O . LEU A 1 118 ? 11.096 11.423 -11.822 1.00 94.56 118 LEU A O 1
ATOM 904 N N . THR A 1 119 ? 11.506 10.881 -9.684 1.00 94.50 119 THR A N 1
ATOM 905 C CA . THR A 1 119 ? 12.958 10.707 -9.845 1.00 94.50 119 THR A CA 1
ATOM 906 C C . THR A 1 119 ? 13.370 9.298 -10.274 1.00 94.50 119 THR A C 1
ATOM 908 O O . THR A 1 119 ? 14.560 9.021 -10.412 1.00 94.50 119 THR A O 1
ATOM 911 N N . SER A 1 120 ? 12.413 8.389 -10.475 1.00 95.50 120 SER A N 1
ATOM 912 C CA . SER A 1 120 ? 12.715 7.007 -10.840 1.00 95.50 120 SER A CA 1
ATOM 913 C C . SER A 1 120 ? 13.128 6.867 -12.317 1.00 95.50 120 SER A C 1
ATOM 915 O O . SER A 1 120 ? 12.652 7.627 -13.165 1.00 95.50 120 SER A O 1
ATOM 917 N N . PRO A 1 121 ? 13.975 5.879 -12.671 1.00 95.75 121 PRO A N 1
ATOM 918 C CA . PRO A 1 121 ? 14.477 5.713 -14.040 1.00 95.75 121 PRO A CA 1
ATOM 919 C C . PRO A 1 121 ? 13.414 5.629 -15.152 1.00 95.75 121 PRO A C 1
ATOM 921 O O . PRO A 1 121 ? 13.642 6.205 -16.219 1.00 95.75 121 PRO A O 1
ATOM 924 N N . PRO A 1 122 ? 12.248 4.974 -14.958 1.00 96.00 122 PRO A N 1
ATOM 925 C CA . PRO A 1 122 ? 11.207 4.958 -15.983 1.00 96.00 122 PRO A CA 1
ATOM 926 C C . PRO A 1 122 ? 10.640 6.345 -16.295 1.00 96.00 122 PRO A C 1
ATOM 928 O O . PRO A 1 122 ? 10.232 6.576 -17.428 1.00 96.00 122 PRO A O 1
ATOM 931 N N . LEU A 1 123 ? 10.636 7.268 -15.330 1.00 96.25 123 LEU A N 1
ATOM 932 C CA . LEU A 1 123 ? 10.019 8.589 -15.481 1.00 96.25 123 LEU A CA 1
ATOM 933 C C . LEU A 1 123 ? 11.037 9.722 -15.668 1.00 96.25 123 LEU A C 1
ATOM 935 O O . LEU A 1 123 ? 10.653 10.822 -16.053 1.00 96.25 123 LEU A O 1
ATOM 939 N N . TRP A 1 124 ? 12.331 9.482 -15.433 1.00 94.50 124 TRP A N 1
ATOM 940 C CA . TRP A 1 124 ? 13.350 10.523 -15.550 1.00 94.50 124 TRP A CA 1
ATOM 941 C C . TRP A 1 124 ? 13.938 10.648 -16.973 1.00 94.50 124 TRP A C 1
ATOM 943 O O . TRP A 1 124 ? 14.361 9.640 -17.547 1.00 94.50 124 TRP A O 1
ATOM 953 N N . PRO A 1 125 ? 14.074 11.870 -17.526 1.00 95.50 125 PRO A N 1
ATOM 954 C CA . PRO A 1 125 ? 13.555 13.130 -16.999 1.00 95.50 125 PRO A CA 1
ATOM 955 C C . PRO A 1 125 ? 12.062 13.321 -17.365 1.00 95.50 125 PRO A C 1
ATOM 957 O O . PRO A 1 125 ? 11.650 13.001 -18.486 1.00 95.50 125 PRO A O 1
ATOM 960 N N . PRO A 1 126 ? 11.237 13.871 -16.453 1.00 92.25 126 PRO A N 1
ATOM 961 C CA . PRO A 1 126 ? 9.775 13.861 -16.589 1.00 92.25 126 PRO A CA 1
ATOM 962 C C . PRO A 1 126 ? 9.245 14.739 -17.726 1.00 92.25 126 PRO A C 1
ATOM 964 O O . PRO A 1 126 ? 8.132 14.536 -18.194 1.00 92.25 126 PRO A O 1
ATOM 967 N N . ASN A 1 127 ? 10.029 15.707 -18.205 1.00 93.25 127 ASN A N 1
ATOM 968 C CA . ASN A 1 127 ? 9.677 16.518 -19.372 1.00 93.25 127 ASN A CA 1
ATOM 969 C C . ASN A 1 127 ? 9.776 15.739 -20.694 1.00 93.25 127 ASN A C 1
ATOM 971 O O . ASN A 1 127 ? 9.144 16.127 -21.672 1.00 93.25 127 ASN A O 1
ATOM 975 N N . VAL A 1 128 ? 10.566 14.663 -20.731 1.00 95.75 128 VAL A N 1
ATOM 976 C CA . VAL A 1 128 ? 10.680 13.781 -21.899 1.00 95.75 128 VAL A CA 1
ATOM 977 C C . VAL A 1 128 ? 9.618 12.686 -21.826 1.00 95.75 128 VAL A C 1
ATOM 979 O O . VAL A 1 128 ? 8.880 12.494 -22.787 1.00 95.75 128 VAL A O 1
ATOM 982 N N . TYR A 1 129 ? 9.476 12.040 -20.665 1.00 95.56 129 TYR A N 1
ATOM 983 C CA . TYR A 1 129 ? 8.511 10.955 -20.419 1.00 95.56 129 TYR A CA 1
ATOM 984 C C . TYR A 1 129 ? 7.239 11.467 -19.730 1.00 95.56 129 TYR A C 1
ATOM 986 O O . TYR A 1 129 ? 6.792 10.955 -18.697 1.00 95.56 129 TYR A O 1
ATOM 994 N N . TRP A 1 130 ? 6.691 12.566 -20.252 1.00 94.88 130 TRP A N 1
ATOM 995 C CA . TRP A 1 130 ? 5.591 13.282 -19.606 1.00 94.88 130 TRP A CA 1
ATOM 996 C C . TRP A 1 130 ? 4.275 12.497 -19.657 1.00 94.88 130 TRP A C 1
ATOM 998 O O . TRP A 1 130 ? 3.486 12.580 -18.717 1.00 94.88 130 TRP A O 1
ATOM 1008 N N . LEU A 1 131 ? 4.048 11.704 -20.710 1.00 95.31 131 LEU A N 1
ATOM 1009 C CA . LEU A 1 131 ? 2.858 10.858 -20.841 1.00 95.31 131 LEU A CA 1
ATOM 1010 C C . LEU A 1 131 ? 2.848 9.765 -19.772 1.00 95.31 131 LEU A C 1
ATOM 1012 O O . LEU A 1 131 ? 1.857 9.612 -19.060 1.00 95.31 131 LEU A O 1
ATOM 1016 N N . GLU A 1 132 ? 3.967 9.060 -19.611 1.00 94.81 132 GLU A N 1
ATOM 1017 C CA . GLU A 1 132 ? 4.177 8.052 -18.573 1.00 94.81 132 GLU A CA 1
ATOM 1018 C C . GLU A 1 132 ? 4.045 8.679 -17.189 1.00 94.81 132 GLU A C 1
ATOM 1020 O O . GLU A 1 132 ? 3.407 8.118 -16.302 1.00 94.81 132 GLU A O 1
ATOM 1025 N N . THR A 1 133 ? 4.600 9.880 -17.011 1.00 94.25 133 THR A N 1
ATOM 1026 C CA . THR A 1 133 ? 4.515 10.619 -15.750 1.00 94.25 133 THR A CA 1
ATOM 1027 C C . THR A 1 133 ? 3.065 10.936 -15.383 1.00 94.25 133 THR A C 1
ATOM 1029 O O . THR A 1 133 ? 2.643 10.675 -14.257 1.00 94.25 133 THR A O 1
ATOM 1032 N N . VAL A 1 134 ? 2.275 11.458 -16.324 1.00 93.88 134 VAL A N 1
ATOM 1033 C CA . VAL A 1 134 ? 0.852 11.753 -16.097 1.00 93.88 134 VAL A CA 1
ATOM 1034 C C . VAL A 1 134 ? 0.067 10.467 -15.835 1.00 93.88 134 VAL A C 1
ATOM 1036 O O . VAL A 1 134 ? -0.709 10.413 -14.879 1.00 93.88 134 VAL A O 1
ATOM 1039 N N . ALA A 1 135 ? 0.298 9.423 -16.634 1.00 93.62 135 ALA A N 1
ATOM 1040 C CA . ALA A 1 135 ? -0.379 8.138 -16.494 1.00 93.62 135 ALA A CA 1
ATOM 1041 C C . ALA A 1 135 ? -0.068 7.458 -15.152 1.00 93.62 135 ALA A C 1
ATOM 1043 O O . ALA A 1 135 ? -0.962 6.916 -14.515 1.00 93.62 135 ALA A O 1
ATOM 1044 N N . VAL A 1 136 ? 1.169 7.524 -14.660 1.00 92.56 136 VAL A N 1
ATOM 1045 C CA . VAL A 1 136 ? 1.521 6.937 -13.360 1.00 92.56 136 VAL A CA 1
ATOM 1046 C C . VAL A 1 136 ? 0.990 7.761 -12.201 1.00 92.56 136 VAL A C 1
ATOM 1048 O O . VAL A 1 136 ? 0.682 7.181 -11.168 1.00 92.56 136 VAL A O 1
ATOM 1051 N N . LEU A 1 137 ? 0.883 9.085 -12.324 1.00 93.06 137 LEU A N 1
ATOM 1052 C CA . LEU A 1 137 ? 0.524 9.941 -11.193 1.00 93.06 137 LEU A CA 1
ATOM 1053 C C . LEU A 1 137 ? -0.974 10.227 -11.052 1.00 93.06 137 LEU A C 1
ATOM 1055 O O . LEU A 1 137 ? -1.371 10.673 -9.975 1.00 93.06 137 LEU A O 1
ATOM 1059 N N . TYR A 1 138 ? -1.815 9.991 -12.065 1.00 91.44 138 TYR A N 1
ATOM 1060 C CA . TYR A 1 138 ? -3.215 10.447 -12.021 1.00 91.44 138 TYR A CA 1
ATOM 1061 C C . TYR A 1 138 ? -3.995 9.895 -10.809 1.00 91.44 138 TYR A C 1
ATOM 1063 O O . TYR A 1 138 ? -4.635 10.655 -10.083 1.00 91.44 138 TYR A O 1
ATOM 1071 N N . ASP A 1 139 ? -3.915 8.590 -10.542 1.00 87.19 139 ASP A N 1
ATOM 1072 C CA . ASP A 1 139 ? -4.612 7.916 -9.442 1.00 87.19 139 ASP A CA 1
ATOM 1073 C C . ASP A 1 139 ? -3.981 8.244 -8.085 1.00 87.19 139 ASP A C 1
ATOM 1075 O O . ASP A 1 139 ? -4.662 8.234 -7.062 1.00 87.19 139 ASP A O 1
ATOM 1079 N N . LYS A 1 140 ? -2.701 8.622 -8.077 1.00 90.38 140 LYS A N 1
ATOM 1080 C CA . LYS A 1 140 ? -1.949 9.020 -6.881 1.00 90.38 140 LYS A CA 1
ATOM 1081 C C . LYS A 1 140 ? -2.387 10.422 -6.461 1.00 90.38 140 LYS A C 1
ATOM 1083 O O . LYS A 1 140 ? -2.739 10.670 -5.311 1.00 90.38 140 LYS A O 1
ATOM 1088 N N . ILE A 1 141 ? -2.464 11.341 -7.420 1.00 89.94 141 ILE A N 1
ATOM 1089 C CA . ILE A 1 141 ? -3.023 12.678 -7.199 1.00 89.94 141 ILE A CA 1
ATOM 1090 C C . ILE A 1 141 ? -4.486 12.559 -6.761 1.00 89.94 141 ILE A C 1
ATOM 1092 O O . ILE A 1 141 ? -4.884 13.209 -5.795 1.00 89.94 141 ILE A O 1
ATOM 1096 N N . LEU A 1 142 ? -5.269 11.682 -7.398 1.00 87.50 142 LEU A N 1
ATOM 1097 C CA . LEU A 1 142 ? -6.642 11.405 -6.981 1.00 87.50 142 LEU A CA 1
ATOM 1098 C C . LEU A 1 142 ? -6.703 10.912 -5.528 1.00 87.50 142 LEU A C 1
ATOM 1100 O O . LEU A 1 142 ? -7.501 11.427 -4.749 1.00 87.50 142 LEU A O 1
ATOM 1104 N N . GLY A 1 143 ? -5.844 9.968 -5.136 1.00 87.62 143 GLY A N 1
ATOM 1105 C CA . GLY A 1 143 ? -5.756 9.479 -3.760 1.00 87.62 143 GLY A CA 1
ATOM 1106 C C . GLY A 1 143 ? -5.439 10.590 -2.758 1.00 87.62 143 GLY A C 1
ATOM 1107 O O . GLY A 1 143 ? -6.103 10.686 -1.725 1.00 87.62 143 GLY A O 1
ATOM 1108 N N . LEU A 1 144 ? -4.498 11.479 -3.086 1.00 87.44 144 LEU A N 1
ATOM 1109 C CA . LEU A 1 144 ? -4.155 12.638 -2.258 1.00 87.44 144 LEU A CA 1
ATOM 1110 C C . LEU A 1 144 ? -5.320 13.636 -2.131 1.00 87.44 144 LEU A C 1
ATOM 1112 O O . LEU A 1 144 ? -5.586 14.146 -1.043 1.00 87.44 144 LEU A O 1
ATOM 1116 N N . VAL A 1 145 ? -6.052 13.886 -3.220 1.00 88.56 145 VAL A N 1
ATOM 1117 C CA . VAL A 1 145 ? -7.233 14.765 -3.219 1.00 88.56 145 VAL A CA 1
ATOM 1118 C C . VAL A 1 145 ? -8.377 14.153 -2.409 1.00 88.56 145 VAL A C 1
ATOM 1120 O O . VAL A 1 145 ? -9.005 14.854 -1.617 1.00 88.56 145 VAL A O 1
ATOM 1123 N N . LEU A 1 146 ? -8.632 12.849 -2.559 1.00 86.06 146 LEU A N 1
ATOM 1124 C CA . LEU A 1 146 ? -9.674 12.112 -1.830 1.00 86.06 146 LEU A CA 1
ATOM 1125 C C . LEU A 1 146 ? -9.338 11.899 -0.349 1.00 86.06 146 LEU A C 1
ATOM 1127 O O . LEU A 1 146 ? -10.230 11.671 0.473 1.00 86.06 146 LEU A O 1
ATOM 1131 N N . PHE A 1 147 ? -8.069 12.021 0.022 1.00 84.06 147 PHE A N 1
ATOM 1132 C CA . PHE A 1 147 ? -7.633 11.845 1.395 1.00 84.06 147 PHE A C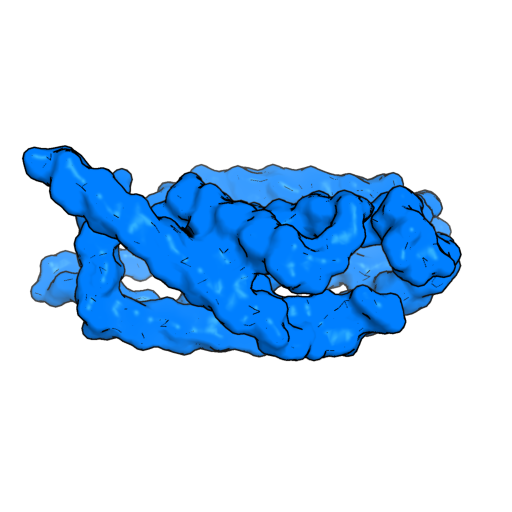A 1
ATOM 1133 C C . PHE A 1 147 ? -8.174 12.920 2.351 1.00 84.06 147 PHE A C 1
ATOM 1135 O O . PHE A 1 147 ? -8.645 12.599 3.448 1.00 84.06 147 PHE A O 1
ATOM 1142 N N . TYR A 1 148 ? -8.177 14.189 1.932 1.00 85.38 148 TYR A N 1
ATOM 1143 C CA . TYR A 1 148 ? -8.743 15.280 2.729 1.00 85.38 148 TYR A CA 1
ATOM 1144 C C . TYR A 1 148 ? -10.231 15.065 3.086 1.00 85.38 148 TYR A C 1
ATOM 1146 O O . TYR A 1 148 ? -10.556 15.084 4.282 1.00 85.38 148 TYR A O 1
ATOM 1154 N N . PRO A 1 149 ? -11.153 14.815 2.127 1.00 83.31 149 PRO A N 1
ATOM 1155 C CA . PRO A 1 149 ? -12.552 14.565 2.448 1.00 83.31 149 PRO A CA 1
ATOM 1156 C C . PRO A 1 149 ? -12.742 13.282 3.261 1.00 83.31 149 PRO A C 1
ATOM 1158 O O . PRO A 1 149 ? -13.613 13.276 4.128 1.00 83.31 149 PRO A O 1
ATOM 1161 N N . ALA A 1 150 ? -11.915 12.244 3.077 1.00 80.69 150 ALA A N 1
ATOM 1162 C CA . ALA A 1 150 ? -11.959 11.043 3.915 1.00 80.69 150 ALA A CA 1
ATOM 1163 C C . ALA A 1 150 ? -11.675 11.370 5.397 1.00 80.69 150 ALA A C 1
ATOM 1165 O O . ALA A 1 150 ? -12.469 11.031 6.278 1.00 80.69 150 ALA A O 1
ATOM 1166 N N . CYS A 1 151 ? -10.597 12.113 5.674 1.00 78.94 151 CYS A N 1
ATOM 1167 C CA . CYS A 1 151 ? -10.246 12.549 7.030 1.00 78.94 151 CYS A CA 1
ATOM 1168 C C . CYS A 1 151 ? -11.271 13.511 7.641 1.00 78.94 151 CYS A C 1
ATOM 1170 O O . CYS A 1 151 ? -11.541 13.472 8.845 1.00 78.94 151 CYS A O 1
ATOM 1172 N N . HIS A 1 152 ? -11.824 14.415 6.836 1.00 81.44 152 HIS A N 1
ATOM 1173 C CA . HIS A 1 152 ? -12.811 15.380 7.305 1.00 81.44 152 HIS A CA 1
ATOM 1174 C C . HIS A 1 152 ? -14.175 14.729 7.577 1.00 81.44 152 HIS A C 1
ATOM 1176 O O . HIS A 1 152 ? -14.806 15.023 8.592 1.00 81.44 152 HIS A O 1
ATOM 1182 N N . ALA A 1 153 ? -14.623 13.808 6.720 1.00 77.19 153 ALA A N 1
ATOM 1183 C CA . ALA A 1 153 ? -15.877 13.083 6.911 1.00 77.19 153 ALA A CA 1
ATOM 1184 C C . ALA A 1 153 ? -15.845 12.210 8.172 1.00 77.19 153 ALA A C 1
ATOM 1186 O O . ALA A 1 153 ? -16.832 12.165 8.906 1.00 77.19 153 ALA A O 1
ATOM 1187 N N . LEU A 1 154 ? -14.701 11.585 8.472 1.00 75.88 154 LEU A N 1
ATOM 1188 C CA . LEU A 1 154 ? -14.536 10.768 9.672 1.00 75.88 154 LEU A CA 1
ATOM 1189 C C . LEU A 1 154 ? -14.711 11.576 10.971 1.00 75.88 154 LEU A C 1
ATOM 1191 O O . LEU A 1 154 ? -15.338 11.088 11.905 1.00 75.88 154 LEU A O 1
ATOM 1195 N N . GLN A 1 155 ? -14.251 12.832 11.021 1.00 71.19 155 GLN A N 1
ATOM 1196 C CA . GLN A 1 155 ? -14.436 13.705 12.197 1.00 71.19 155 GLN A CA 1
ATOM 1197 C C . GLN A 1 155 ? -15.902 14.011 12.508 1.00 71.19 155 GLN A C 1
ATOM 1199 O O . GLN A 1 155 ? -16.248 14.306 13.651 1.00 71.19 155 GLN A O 1
ATOM 1204 N N . LYS A 1 156 ? -16.766 13.978 11.489 1.00 67.62 156 LYS A N 1
ATOM 1205 C CA . LYS A 1 156 ? -18.201 14.220 11.660 1.00 67.62 156 LYS A CA 1
ATOM 1206 C C . LYS A 1 156 ? -18.925 13.007 12.240 1.00 67.62 156 LYS A C 1
ATOM 1208 O O . LYS A 1 156 ? -20.045 13.155 12.729 1.00 67.62 156 LYS A O 1
ATOM 1213 N N . ILE A 1 157 ? -18.295 11.831 12.230 1.00 66.75 157 ILE A N 1
ATOM 1214 C CA . ILE A 1 157 ? -18.813 10.646 12.906 1.00 66.75 157 ILE A CA 1
ATOM 1215 C C . ILE A 1 157 ? -18.537 10.803 14.401 1.00 66.75 157 ILE A C 1
ATOM 1217 O O . ILE A 1 157 ? -17.464 10.472 14.900 1.00 66.75 157 ILE A O 1
ATOM 1221 N N . LYS A 1 158 ? -19.521 11.324 15.137 1.00 50.22 158 LYS A N 1
ATOM 1222 C CA . LYS A 1 158 ? -19.487 11.266 16.599 1.00 50.22 158 LYS A CA 1
ATOM 1223 C C . LYS A 1 158 ? -19.715 9.810 17.031 1.00 50.22 158 LYS A C 1
ATOM 1225 O O . LYS A 1 158 ? -20.680 9.207 16.554 1.00 50.22 158 LYS A O 1
ATOM 1230 N N . PRO A 1 159 ? -18.905 9.237 17.939 1.00 48.72 159 PRO A N 1
ATOM 1231 C CA . PRO A 1 159 ? -19.299 8.009 18.616 1.00 48.72 159 PRO A CA 1
ATOM 1232 C C . PRO A 1 159 ? -20.603 8.301 19.369 1.00 48.72 159 PRO A C 1
ATOM 1234 O O . PRO A 1 159 ? -20.644 9.159 20.251 1.00 48.72 159 PRO A O 1
ATOM 1237 N N . ILE A 1 160 ? -21.702 7.658 18.969 1.00 38.28 160 ILE A N 1
ATOM 1238 C CA . ILE A 1 160 ? -23.001 7.826 19.625 1.00 38.28 160 ILE A CA 1
ATOM 1239 C C . ILE A 1 160 ? -22.890 7.153 20.995 1.00 38.28 160 ILE A C 1
ATOM 1241 O O . ILE A 1 160 ? -22.937 5.936 21.101 1.00 38.28 160 ILE A O 1
ATOM 1245 N N . GLN A 1 161 ? -22.717 7.949 22.050 1.00 37.06 161 GLN A N 1
ATOM 1246 C CA . GLN A 1 161 ? -22.509 7.462 23.422 1.00 37.06 161 GLN A CA 1
ATOM 1247 C C . GLN A 1 161 ? -23.744 6.774 24.038 1.00 37.06 161 GLN A C 1
ATOM 1249 O O . GLN A 1 161 ? -23.631 6.135 25.076 1.00 37.06 161 GLN A O 1
ATOM 1254 N N . SER A 1 162 ? -24.921 6.875 23.410 1.00 37.75 162 SER A N 1
ATOM 1255 C CA . SER A 1 162 ? -26.190 6.355 23.951 1.00 37.75 162 SER A CA 1
ATOM 1256 C C . SER A 1 162 ? -26.457 4.880 23.620 1.00 37.75 162 SER A C 1
ATOM 1258 O O . SER A 1 162 ? -27.251 4.231 24.295 1.00 37.75 162 SER A O 1
ATOM 1260 N N . THR A 1 163 ? -25.784 4.334 22.614 1.00 40.09 163 THR A N 1
ATOM 1261 C CA . THR A 1 163 ? -25.835 2.917 22.246 1.00 40.09 163 THR A CA 1
ATOM 1262 C C . THR A 1 163 ? -24.441 2.582 21.770 1.00 40.09 163 THR A C 1
ATOM 1264 O O . THR A 1 163 ? -23.977 3.232 20.844 1.00 40.09 163 THR A O 1
ATOM 1267 N N . ASN A 1 164 ? -23.779 1.604 22.374 1.00 45.41 164 ASN A N 1
ATOM 1268 C CA . ASN A 1 164 ? -22.364 1.242 22.203 1.00 45.41 164 ASN A CA 1
ATOM 1269 C C . ASN A 1 164 ? -21.881 0.935 20.746 1.00 45.41 164 ASN A C 1
ATOM 1271 O O . ASN A 1 164 ? -20.822 0.353 20.541 1.00 45.41 164 ASN A O 1
ATOM 1275 N N . GLN A 1 165 ? -22.633 1.279 19.700 1.00 50.66 165 GLN A N 1
ATOM 1276 C CA . GLN A 1 165 ? -22.346 1.047 18.288 1.00 50.66 165 GLN A CA 1
ATOM 1277 C C . GLN A 1 165 ? -21.900 2.341 17.591 1.00 50.66 165 GLN A C 1
ATOM 1279 O O . GLN A 1 165 ? -22.684 3.274 17.406 1.00 50.66 165 GLN A O 1
ATOM 1284 N N . VAL A 1 166 ? -20.650 2.376 17.127 1.00 54.53 166 VAL A N 1
ATOM 1285 C CA . VAL A 1 166 ? -20.196 3.404 16.183 1.00 54.53 166 VAL A CA 1
ATOM 1286 C C . VAL A 1 166 ? -20.714 3.027 14.797 1.00 54.53 166 VAL A C 1
ATOM 1288 O O . VAL A 1 166 ? -20.253 2.060 14.191 1.00 54.53 166 VAL A O 1
ATOM 1291 N N . LYS A 1 167 ? -21.699 3.774 14.289 1.00 63.25 167 LYS A N 1
ATOM 1292 C CA . LYS A 1 167 ? -22.191 3.610 12.917 1.00 63.25 167 LYS A CA 1
ATOM 1293 C C . LYS A 1 167 ? -21.261 4.347 11.960 1.00 63.25 167 LYS A C 1
ATOM 1295 O O . LYS A 1 167 ? -21.434 5.535 11.699 1.00 63.25 167 LYS A O 1
ATOM 1300 N N . TYR A 1 168 ? -20.273 3.636 11.436 1.00 70.31 168 TYR A N 1
ATOM 1301 C CA . TYR A 1 168 ? -19.503 4.124 10.301 1.00 70.31 168 TYR A CA 1
ATOM 1302 C C . TYR A 1 168 ? -20.361 4.058 9.032 1.00 70.31 168 TYR A C 1
ATOM 1304 O O . TYR A 1 168 ? -20.989 3.038 8.748 1.00 70.31 168 TYR A O 1
ATOM 1312 N N . SER A 1 169 ? -20.395 5.144 8.258 1.00 83.00 169 SER A N 1
ATOM 1313 C CA . SER A 1 169 ? -20.998 5.110 6.923 1.00 83.00 169 SER A CA 1
ATOM 1314 C C . SER A 1 169 ? -20.144 4.241 6.000 1.00 83.00 169 SER A C 1
ATOM 1316 O O . SER A 1 169 ? -18.922 4.406 5.969 1.00 83.00 169 SER A O 1
ATOM 1318 N N . PHE A 1 170 ? -20.783 3.368 5.212 1.00 87.62 170 PHE A N 1
ATOM 1319 C CA . PHE A 1 170 ? -20.113 2.576 4.174 1.00 87.62 170 PHE A CA 1
ATOM 1320 C C . PHE A 1 170 ? -19.242 3.448 3.278 1.00 87.62 170 PHE A C 1
ATOM 1322 O O . PHE A 1 170 ? -18.090 3.112 3.035 1.00 87.62 170 PHE A O 1
ATOM 1329 N N . LEU A 1 171 ? -19.760 4.607 2.866 1.00 88.00 171 LEU A N 1
ATOM 1330 C CA . LEU A 1 171 ? -19.050 5.526 1.983 1.00 88.00 171 LEU A CA 1
ATOM 1331 C C . LEU A 1 171 ? -17.775 6.082 2.633 1.00 88.00 171 LEU A C 1
ATOM 1333 O O . LEU A 1 171 ? -16.767 6.244 1.957 1.00 88.00 171 LEU A O 1
ATOM 1337 N N . ILE A 1 172 ? -17.783 6.327 3.946 1.00 87.06 172 ILE A N 1
ATOM 1338 C CA . ILE A 1 172 ? -16.592 6.825 4.651 1.00 87.06 172 ILE A CA 1
ATOM 1339 C C . ILE A 1 172 ? -15.538 5.723 4.756 1.00 87.06 172 ILE A C 1
ATOM 1341 O O . ILE A 1 172 ? -14.371 5.975 4.473 1.00 87.06 172 ILE A O 1
ATOM 1345 N N . ILE A 1 173 ? -15.940 4.498 5.107 1.00 89.50 173 ILE A N 1
ATOM 1346 C CA . ILE A 1 173 ? -15.009 3.364 5.151 1.00 89.50 173 ILE A CA 1
ATOM 1347 C C . ILE A 1 173 ? -14.441 3.087 3.758 1.00 89.50 173 ILE A C 1
ATOM 1349 O O . ILE A 1 173 ? -13.238 2.893 3.627 1.00 89.50 173 ILE A O 1
ATOM 1353 N N . LEU A 1 174 ? -15.288 3.123 2.726 1.00 92.31 174 LEU A N 1
ATOM 1354 C CA . LEU A 1 174 ? -14.893 2.950 1.332 1.00 92.31 174 LEU A CA 1
ATOM 1355 C C . LEU A 1 174 ? -13.828 3.976 0.925 1.00 92.31 174 LEU A C 1
ATOM 1357 O O . LEU A 1 174 ? -12.817 3.596 0.347 1.00 92.31 174 LEU A O 1
ATOM 1361 N N . LEU A 1 175 ? -14.019 5.256 1.263 1.00 90.75 175 LEU A N 1
ATOM 1362 C CA . LEU A 1 175 ? -13.038 6.306 0.977 1.00 90.75 175 LEU A CA 1
ATOM 1363 C C . LEU A 1 175 ? -11.709 6.070 1.705 1.00 90.75 175 LEU A C 1
ATOM 1365 O O . LEU A 1 175 ? -10.651 6.202 1.097 1.00 90.75 175 LEU A O 1
ATOM 1369 N N . ILE A 1 176 ? -11.746 5.696 2.987 1.00 90.19 176 ILE A N 1
ATOM 1370 C CA . ILE A 1 176 ? -10.527 5.421 3.764 1.00 90.19 176 ILE A CA 1
ATOM 1371 C C . ILE A 1 176 ? -9.790 4.202 3.200 1.00 90.19 176 ILE A C 1
ATOM 1373 O O . ILE A 1 176 ? -8.571 4.241 3.033 1.00 90.19 176 ILE A O 1
ATOM 1377 N N . ALA A 1 177 ? -10.526 3.143 2.864 1.00 92.94 177 ALA A N 1
ATOM 1378 C CA . ALA A 1 177 ? -9.976 1.942 2.253 1.00 92.94 177 ALA A CA 1
ATOM 1379 C C . ALA A 1 177 ? -9.357 2.236 0.882 1.00 92.94 177 ALA A C 1
ATOM 1381 O O . ALA A 1 177 ? -8.261 1.766 0.590 1.00 92.94 177 ALA A O 1
ATOM 1382 N N . LEU A 1 178 ? -10.017 3.065 0.068 1.00 92.69 178 LEU A N 1
ATOM 1383 C CA . LEU A 1 178 ? -9.499 3.486 -1.229 1.00 92.69 178 LEU A CA 1
ATOM 1384 C C . LEU A 1 178 ? -8.184 4.258 -1.079 1.00 92.69 178 LEU A C 1
ATOM 1386 O O . LEU A 1 178 ? -7.222 3.942 -1.769 1.00 92.69 178 LEU A O 1
ATOM 1390 N N . VAL A 1 179 ? -8.102 5.209 -0.143 1.00 91.12 179 VAL A N 1
ATOM 1391 C CA . VAL A 1 179 ? -6.854 5.941 0.133 1.00 91.12 179 VAL A CA 1
ATOM 1392 C C . VAL A 1 179 ? -5.731 4.989 0.553 1.00 91.12 179 VAL A C 1
ATOM 1394 O O . VAL A 1 179 ? -4.625 5.091 0.023 1.00 91.12 179 VAL A O 1
ATOM 1397 N N . GLY A 1 180 ? -6.009 4.056 1.471 1.00 92.00 180 GLY A N 1
ATOM 1398 C CA . GLY A 1 180 ? -5.035 3.054 1.912 1.00 92.00 180 GLY A CA 1
ATOM 1399 C C . GLY A 1 180 ? -4.511 2.197 0.760 1.00 92.00 180 GLY A C 1
ATOM 1400 O O . GLY A 1 180 ? -3.304 2.042 0.596 1.00 92.00 180 GLY A O 1
ATOM 1401 N N . ASN A 1 181 ? -5.414 1.729 -0.103 1.00 93.19 181 ASN A N 1
ATOM 1402 C CA . ASN A 1 181 ? -5.084 0.907 -1.266 1.00 93.19 181 ASN A CA 1
ATOM 1403 C C . ASN A 1 181 ? -4.316 1.668 -2.358 1.00 93.19 181 ASN A C 1
ATOM 1405 O O . ASN A 1 181 ? -3.481 1.079 -3.043 1.00 93.19 181 ASN A O 1
ATOM 1409 N N . ILE A 1 182 ? -4.578 2.965 -2.545 1.00 92.75 182 ILE A N 1
ATOM 1410 C CA . ILE A 1 182 ? -3.783 3.783 -3.471 1.00 92.75 182 ILE A CA 1
ATOM 1411 C C . ILE A 1 182 ? -2.385 4.025 -2.884 1.00 92.75 182 ILE A C 1
ATOM 1413 O O . ILE A 1 182 ? -1.409 3.989 -3.624 1.00 92.75 182 ILE A O 1
ATOM 1417 N N . LEU A 1 183 ? -2.255 4.225 -1.569 1.00 91.81 183 LEU A N 1
ATOM 1418 C CA . LEU A 1 183 ? -0.944 4.376 -0.930 1.00 91.81 183 LEU A CA 1
ATOM 1419 C C . LEU A 1 183 ? -0.103 3.089 -1.010 1.00 91.81 183 LEU A C 1
ATOM 1421 O O . LEU A 1 183 ? 1.088 3.155 -1.302 1.00 91.81 183 LEU A O 1
ATOM 1425 N N . ASP A 1 184 ? -0.735 1.930 -0.809 1.00 92.44 184 ASP A N 1
ATOM 1426 C CA . ASP A 1 184 ? -0.157 0.604 -1.070 1.00 92.44 184 ASP A CA 1
ATOM 1427 C C . ASP A 1 184 ? 0.373 0.498 -2.507 1.00 92.44 184 ASP A C 1
ATOM 1429 O O . ASP A 1 184 ? 1.533 0.144 -2.725 1.00 92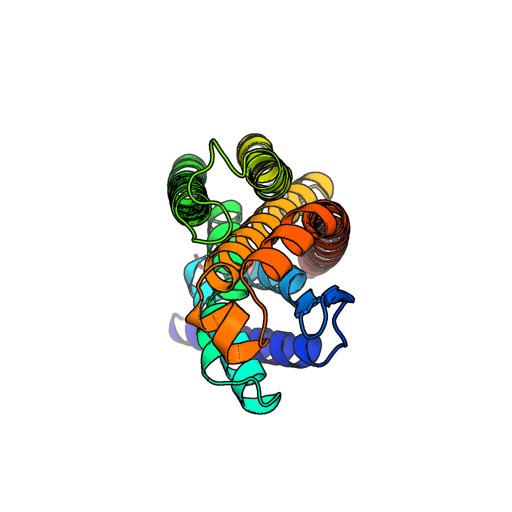.44 184 ASP A O 1
ATOM 1433 N N . ASN A 1 185 ? -0.453 0.882 -3.489 1.00 91.44 185 ASN A N 1
ATOM 1434 C CA . ASN A 1 185 ? -0.055 0.898 -4.893 1.00 91.44 185 ASN A CA 1
ATOM 1435 C C . ASN A 1 185 ? 1.115 1.847 -5.147 1.00 91.44 185 ASN A C 1
ATOM 1437 O O . ASN A 1 185 ? 2.047 1.450 -5.831 1.00 91.44 185 ASN A O 1
ATOM 1441 N N . LEU A 1 186 ? 1.082 3.058 -4.591 1.00 93.56 186 LEU A N 1
ATOM 1442 C CA . LEU A 1 186 ? 2.126 4.062 -4.766 1.00 93.56 186 LEU A CA 1
ATOM 1443 C C . LEU A 1 186 ? 3.480 3.559 -4.252 1.00 93.56 186 LEU A C 1
ATOM 1445 O O . LEU A 1 186 ? 4.486 3.706 -4.942 1.00 93.56 186 LEU A O 1
ATOM 1449 N N . LEU A 1 187 ? 3.522 2.927 -3.074 1.00 94.25 187 LEU A N 1
ATOM 1450 C CA . LEU A 1 187 ? 4.761 2.314 -2.591 1.00 94.25 187 LEU A CA 1
ATOM 1451 C C . LEU A 1 187 ? 5.216 1.184 -3.524 1.00 94.25 187 LEU A C 1
ATOM 1453 O O . LEU A 1 187 ? 6.386 1.135 -3.902 1.00 94.25 187 LEU A O 1
ATOM 1457 N N . GLY A 1 188 ? 4.287 0.326 -3.953 1.00 91.44 188 GLY A N 1
ATOM 1458 C CA . GLY A 1 188 ? 4.575 -0.753 -4.892 1.00 91.44 188 GLY A CA 1
ATOM 1459 C C . GLY A 1 188 ? 5.135 -0.263 -6.227 1.00 91.44 188 GLY A C 1
ATOM 1460 O O . GLY A 1 188 ? 6.126 -0.809 -6.704 1.00 91.44 188 GLY A O 1
ATOM 1461 N N . THR A 1 189 ? 4.559 0.787 -6.817 1.00 92.19 189 THR A N 1
ATOM 1462 C CA . THR A 1 189 ? 5.052 1.350 -8.080 1.00 92.19 189 THR A CA 1
ATOM 1463 C C . THR A 1 189 ? 6.414 2.002 -7.901 1.00 92.19 189 THR A C 1
ATOM 1465 O O . THR A 1 189 ? 7.274 1.817 -8.760 1.00 92.19 189 THR A O 1
ATOM 1468 N N . VAL A 1 190 ? 6.655 2.686 -6.776 1.00 94.81 190 VAL A N 1
ATOM 1469 C CA . VAL A 1 190 ? 7.968 3.272 -6.468 1.00 94.81 190 VAL A CA 1
ATOM 1470 C C . VAL A 1 190 ? 9.022 2.177 -6.392 1.00 94.81 190 VAL A C 1
ATOM 1472 O O . VAL A 1 190 ? 10.018 2.256 -7.104 1.00 94.81 190 VAL A O 1
ATOM 1475 N N . VAL A 1 191 ? 8.783 1.128 -5.599 1.00 93.69 191 VAL A N 1
ATOM 1476 C CA . VAL A 1 191 ? 9.690 -0.025 -5.477 1.00 93.69 191 VAL A CA 1
ATOM 1477 C C . VAL A 1 191 ? 9.938 -0.663 -6.844 1.00 93.69 191 VAL A C 1
ATOM 1479 O O . VAL A 1 191 ? 11.089 -0.841 -7.240 1.00 93.69 191 VAL A O 1
ATOM 1482 N N . PHE A 1 192 ? 8.874 -0.947 -7.597 1.00 92.38 192 PHE A N 1
ATOM 1483 C CA . PHE A 1 192 ? 8.965 -1.557 -8.923 1.00 92.38 192 PHE A CA 1
ATOM 1484 C C . PHE A 1 192 ? 9.759 -0.709 -9.923 1.00 92.38 192 PHE A C 1
ATOM 1486 O O . PHE A 1 192 ? 10.380 -1.256 -10.826 1.00 92.38 192 PHE A O 1
ATOM 1493 N N . SER A 1 193 ? 9.797 0.614 -9.751 1.00 93.69 193 SER A N 1
ATOM 1494 C CA . SER A 1 193 ? 10.486 1.524 -10.671 1.00 93.69 193 SER A CA 1
ATOM 1495 C C . SER A 1 193 ? 12.014 1.476 -10.575 1.00 93.69 193 SER A C 1
ATOM 1497 O O . SER A 1 193 ? 12.689 2.108 -11.388 1.00 93.69 193 SER A O 1
ATOM 1499 N N . TYR A 1 194 ? 12.588 0.748 -9.613 1.00 93.19 194 TYR A N 1
ATOM 1500 C CA . TYR A 1 194 ? 14.040 0.627 -9.479 1.00 93.19 194 TYR A CA 1
ATOM 1501 C C . TYR A 1 194 ? 14.602 -0.553 -10.294 1.00 93.19 194 TYR A C 1
ATOM 1503 O O . TYR A 1 194 ? 14.016 -1.636 -10.267 1.00 93.19 194 TYR A O 1
ATOM 1511 N N . PRO A 1 195 ? 15.767 -0.398 -10.968 1.00 92.88 195 PRO A N 1
ATOM 1512 C CA . PRO A 1 195 ? 16.315 -1.416 -11.873 1.00 92.88 195 PRO A CA 1
ATOM 1513 C C . PRO A 1 195 ? 16.531 -2.774 -11.215 1.00 92.88 195 PRO A C 1
ATOM 1515 O O . PRO A 1 195 ? 16.228 -3.800 -11.812 1.00 92.88 195 PRO A O 1
ATOM 1518 N N . LEU A 1 196 ? 16.968 -2.787 -9.953 1.00 91.62 196 LEU A N 1
ATOM 1519 C CA . LEU A 1 196 ? 17.143 -4.021 -9.187 1.00 91.62 196 LEU A CA 1
ATOM 1520 C C . LEU A 1 196 ? 15.865 -4.878 -9.146 1.00 91.62 196 LEU A C 1
ATOM 1522 O O . LEU A 1 196 ? 15.945 -6.099 -9.086 1.00 91.62 196 LEU A O 1
ATOM 1526 N N . ILE A 1 197 ? 14.696 -4.236 -9.203 1.00 91.62 197 ILE A N 1
ATOM 1527 C CA . ILE A 1 197 ? 13.393 -4.886 -9.136 1.00 91.62 197 ILE A CA 1
ATOM 1528 C C . ILE A 1 197 ? 12.916 -5.267 -10.538 1.00 91.62 197 ILE A C 1
ATOM 1530 O O . ILE A 1 197 ? 12.813 -6.455 -10.835 1.00 91.62 197 ILE A O 1
ATOM 1534 N N . TYR A 1 198 ? 12.663 -4.296 -11.424 1.00 91.12 198 TYR A N 1
ATOM 1535 C CA . TYR A 1 198 ? 12.084 -4.602 -12.740 1.00 91.12 198 TYR A CA 1
ATOM 1536 C C . TYR A 1 198 ? 13.027 -5.406 -13.646 1.00 91.12 198 TYR A C 1
ATOM 1538 O O . TYR A 1 198 ? 12.568 -6.278 -14.380 1.00 91.12 198 TYR A O 1
ATOM 1546 N N . ASN A 1 199 ? 14.339 -5.160 -13.584 1.00 91.00 199 ASN A N 1
ATOM 1547 C CA . ASN A 1 199 ? 15.318 -5.905 -14.372 1.00 91.00 199 ASN A CA 1
ATOM 1548 C C . ASN A 1 199 ? 15.751 -7.185 -13.647 1.00 91.00 199 ASN A C 1
ATOM 1550 O O . ASN A 1 199 ? 15.797 -8.243 -14.265 1.00 91.00 199 ASN A O 1
ATOM 1554 N N . GLY A 1 200 ? 16.003 -7.106 -12.336 1.00 86.06 200 GLY A N 1
ATOM 1555 C CA . GLY A 1 200 ? 16.508 -8.240 -11.555 1.00 86.06 200 GLY A CA 1
ATOM 1556 C C . GLY A 1 200 ? 15.488 -9.353 -11.294 1.00 86.06 200 GLY A C 1
ATOM 1557 O O . GLY A 1 200 ? 15.860 -10.521 -11.305 1.00 86.06 200 GLY A O 1
ATOM 1558 N N . ILE A 1 201 ? 14.211 -9.019 -11.072 1.00 83.56 201 ILE A N 1
ATOM 1559 C CA . ILE A 1 201 ? 13.145 -10.012 -10.826 1.00 83.56 201 ILE A CA 1
ATOM 1560 C C . ILE A 1 201 ? 12.434 -10.372 -12.117 1.00 83.56 201 ILE A C 1
ATOM 1562 O O . ILE A 1 201 ? 12.213 -11.542 -12.409 1.00 83.56 201 ILE A O 1
ATOM 1566 N N . PHE A 1 202 ? 12.032 -9.344 -12.860 1.00 85.12 202 PHE A N 1
ATOM 1567 C CA . PHE A 1 202 ? 11.086 -9.508 -13.955 1.00 85.12 202 PHE A CA 1
ATOM 1568 C C . PHE A 1 202 ? 11.758 -9.521 -15.331 1.00 85.12 202 PHE A C 1
ATOM 1570 O O . PHE A 1 202 ? 11.071 -9.681 -16.336 1.00 85.12 202 PHE A O 1
ATOM 1577 N N . GLY A 1 203 ? 13.084 -9.338 -15.399 1.00 89.44 203 GLY A N 1
ATOM 1578 C CA . GLY A 1 203 ? 13.833 -9.342 -16.659 1.00 89.44 203 GLY A CA 1
ATOM 1579 C C . GLY A 1 203 ? 13.412 -8.236 -17.630 1.00 89.44 203 GLY A C 1
ATOM 1580 O O . GLY A 1 203 ? 13.657 -8.347 -18.829 1.00 89.44 203 GLY A O 1
ATOM 1581 N N . MET A 1 204 ? 12.748 -7.185 -17.143 1.00 92.25 204 MET A N 1
ATOM 1582 C CA . MET A 1 204 ? 12.193 -6.136 -17.990 1.00 92.25 204 MET A CA 1
ATOM 1583 C C . MET A 1 204 ? 13.247 -5.078 -18.324 1.00 92.25 204 MET A C 1
ATOM 1585 O O . MET A 1 204 ? 14.134 -4.768 -17.520 1.00 92.25 204 MET A O 1
ATOM 1589 N N . SER A 1 205 ? 13.121 -4.488 -19.513 1.00 95.69 205 SER A N 1
ATOM 1590 C CA . SER A 1 205 ? 13.832 -3.259 -19.869 1.00 95.69 205 SER A CA 1
ATOM 1591 C C . SER A 1 205 ? 13.084 -2.031 -19.341 1.00 95.69 205 SER A C 1
ATOM 1593 O O . SER A 1 205 ? 11.889 -2.099 -19.035 1.00 95.69 205 SER A O 1
ATOM 1595 N N . VAL A 1 206 ? 13.756 -0.880 -19.272 1.00 95.88 206 VAL A N 1
ATOM 1596 C CA . VAL A 1 206 ? 13.111 0.373 -18.846 1.00 95.88 206 VAL A CA 1
ATOM 1597 C C . VAL A 1 206 ? 11.993 0.797 -19.809 1.00 95.88 206 VAL A C 1
ATOM 1599 O O . VAL A 1 206 ? 10.967 1.310 -19.372 1.00 95.88 206 VAL A O 1
ATOM 1602 N N . GLU A 1 207 ? 12.135 0.519 -21.106 1.00 95.69 207 GLU A N 1
ATOM 1603 C CA . GLU A 1 207 ? 11.118 0.782 -22.132 1.00 95.69 207 GLU A CA 1
ATOM 1604 C C . GLU A 1 207 ? 9.870 -0.074 -21.908 1.00 95.69 207 GLU A C 1
ATOM 1606 O O . GLU A 1 207 ? 8.746 0.413 -22.022 1.00 95.69 207 GLU A O 1
ATOM 1611 N N . THR A 1 208 ? 10.066 -1.336 -21.518 1.00 94.38 208 THR A N 1
ATOM 1612 C CA . THR A 1 208 ? 8.968 -2.250 -21.183 1.00 94.38 208 THR A CA 1
ATOM 1613 C C . THR A 1 208 ? 8.200 -1.746 -19.958 1.00 94.38 208 THR A C 1
ATOM 1615 O O . THR A 1 208 ? 6.970 -1.724 -19.952 1.00 94.38 208 THR A O 1
ATOM 1618 N N . VAL A 1 209 ? 8.915 -1.269 -18.934 1.00 94.12 209 VAL A N 1
ATOM 1619 C CA . VAL A 1 209 ? 8.298 -0.675 -17.737 1.00 94.12 209 VAL A CA 1
ATOM 1620 C C . VAL A 1 209 ? 7.512 0.588 -18.083 1.00 94.12 209 VAL A C 1
ATOM 1622 O O . VAL A 1 209 ? 6.383 0.741 -17.621 1.00 94.12 209 VAL A O 1
ATOM 1625 N N . ARG A 1 210 ? 8.061 1.467 -18.931 1.00 95.25 210 ARG A N 1
ATOM 1626 C CA . ARG A 1 210 ? 7.360 2.670 -19.416 1.00 95.25 210 ARG A CA 1
ATOM 1627 C C . ARG A 1 210 ? 6.058 2.327 -20.126 1.00 95.25 210 ARG A C 1
ATOM 1629 O O . ARG A 1 210 ? 5.028 2.927 -19.832 1.00 95.25 210 ARG A O 1
ATOM 1636 N N . PHE A 1 211 ? 6.076 1.318 -20.993 1.00 93.50 211 PHE A N 1
ATOM 1637 C CA . PHE A 1 211 ? 4.866 0.836 -21.654 1.00 93.50 211 PHE A CA 1
ATOM 1638 C C . PHE A 1 211 ? 3.801 0.376 -20.645 1.00 93.50 211 PHE A C 1
ATOM 1640 O O . PHE A 1 211 ? 2.638 0.770 -20.740 1.00 93.50 211 PHE A O 1
ATOM 1647 N N . TYR A 1 212 ? 4.189 -0.385 -19.619 1.00 91.00 212 TYR A N 1
ATOM 1648 C CA . TYR A 1 212 ? 3.260 -0.795 -18.562 1.00 91.00 212 TYR A CA 1
ATOM 1649 C C . TYR A 1 212 ? 2.740 0.366 -17.718 1.00 91.00 212 TYR A C 1
ATOM 1651 O O . TYR A 1 212 ? 1.576 0.363 -17.315 1.00 91.00 212 TYR A O 1
ATOM 1659 N N . PHE A 1 213 ? 3.564 1.386 -17.513 1.00 92.38 213 PHE A N 1
ATOM 1660 C CA . PHE A 1 213 ? 3.192 2.626 -16.841 1.00 92.38 213 PHE A CA 1
ATOM 1661 C C . PHE A 1 213 ? 2.198 3.480 -17.634 1.00 92.38 213 PHE A C 1
ATOM 1663 O O . PHE A 1 213 ? 1.494 4.282 -17.030 1.00 92.38 213 PHE A O 1
ATOM 1670 N N . LEU A 1 214 ? 2.053 3.264 -18.943 1.00 92.06 214 LEU A N 1
ATOM 1671 C CA . LEU A 1 214 ? 0.987 3.882 -19.738 1.00 92.06 214 LEU A CA 1
ATOM 1672 C C . LEU A 1 214 ? -0.339 3.120 -19.659 1.00 92.06 214 LEU A C 1
ATOM 1674 O O . LEU A 1 214 ? -1.393 3.730 -19.792 1.00 92.06 214 LEU A O 1
ATOM 1678 N N . LEU A 1 215 ? -0.313 1.802 -19.457 1.00 87.00 215 LEU A N 1
ATOM 1679 C CA . LEU A 1 215 ? -1.514 0.965 -19.562 1.00 87.00 215 LEU A CA 1
ATOM 1680 C C . LEU A 1 215 ? -2.170 0.665 -18.216 1.00 87.00 215 LEU A C 1
ATOM 1682 O O . LEU A 1 215 ? -3.376 0.841 -18.039 1.00 87.00 215 LEU A O 1
ATOM 1686 N N . TYR A 1 216 ? -1.387 0.179 -17.260 1.00 84.62 216 TYR A N 1
ATOM 1687 C CA . TYR A 1 216 ? -1.935 -0.437 -16.058 1.00 84.62 216 TYR A CA 1
ATOM 1688 C C . TYR A 1 216 ? -2.441 0.512 -14.975 1.00 84.62 216 TYR A C 1
ATOM 1690 O O . TYR A 1 216 ? -3.347 0.094 -14.247 1.00 84.62 216 TYR A O 1
ATOM 1698 N N . PRO A 1 217 ? -2.003 1.784 -14.873 1.00 87.44 217 PRO A N 1
ATOM 1699 C CA . PRO A 1 217 ? -2.608 2.707 -13.917 1.00 87.44 217 PRO A CA 1
ATOM 1700 C C . PRO A 1 217 ? -4.135 2.827 -14.050 1.00 87.44 217 PRO A C 1
ATOM 1702 O O . PRO A 1 217 ? -4.827 2.970 -13.043 1.00 87.44 217 PRO A O 1
ATOM 1705 N N . TYR A 1 218 ? -4.696 2.705 -15.258 1.00 85.12 218 TYR A N 1
ATOM 1706 C CA . TYR A 1 218 ? -6.151 2.721 -15.480 1.00 85.12 218 TYR A CA 1
ATOM 1707 C C . TYR A 1 218 ? -6.861 1.469 -14.958 1.00 85.12 218 TYR A C 1
ATOM 1709 O O . TYR A 1 218 ? -8.006 1.535 -14.518 1.00 85.12 218 TYR A O 1
ATOM 1717 N N . LEU A 1 219 ? -6.180 0.324 -14.962 1.00 84.62 219 LEU A N 1
ATOM 1718 C CA . LEU A 1 219 ? -6.706 -0.911 -14.388 1.00 84.62 219 LEU A CA 1
ATOM 1719 C C . LEU A 1 219 ? -6.577 -0.904 -12.857 1.00 84.62 219 LEU A C 1
ATOM 1721 O O . LEU A 1 219 ? -7.452 -1.403 -12.147 1.00 84.62 219 LEU A O 1
ATOM 1725 N N . TYR A 1 220 ? -5.515 -0.281 -12.336 1.00 85.75 220 TYR A N 1
ATOM 1726 C CA . TYR A 1 220 ? -5.234 -0.212 -10.903 1.00 85.75 220 TYR A CA 1
ATOM 1727 C C . TYR A 1 220 ? -6.356 0.459 -10.126 1.00 85.75 220 TYR A C 1
ATOM 1729 O O . TYR A 1 220 ? -6.761 -0.077 -9.096 1.00 85.75 220 TYR A O 1
ATOM 1737 N N . ILE A 1 221 ? -6.917 1.569 -10.615 1.00 87.62 221 ILE A N 1
ATOM 1738 C CA . ILE A 1 221 ? -7.993 2.258 -9.891 1.00 87.62 221 ILE A CA 1
ATOM 1739 C C . ILE A 1 221 ? -9.239 1.379 -9.723 1.00 87.62 221 ILE A C 1
ATOM 1741 O O . ILE A 1 221 ? -9.848 1.380 -8.652 1.00 87.62 221 ILE A O 1
ATOM 1745 N N . LEU A 1 222 ? -9.583 0.572 -10.733 1.00 88.00 222 LEU A N 1
ATOM 1746 C CA . LEU A 1 222 ? -10.719 -0.352 -10.670 1.00 88.00 222 LEU A CA 1
ATOM 1747 C C . LEU A 1 222 ? -10.469 -1.453 -9.637 1.00 88.00 222 LEU A C 1
ATOM 1749 O O . LEU A 1 222 ? -11.337 -1.743 -8.811 1.00 88.00 222 LEU A O 1
ATOM 1753 N N . ILE A 1 223 ? -9.258 -2.014 -9.628 1.00 88.56 223 ILE A N 1
ATOM 1754 C CA . ILE A 1 223 ? -8.862 -3.037 -8.655 1.00 88.56 223 ILE A CA 1
ATOM 1755 C C . ILE A 1 223 ? -8.848 -2.451 -7.236 1.00 88.56 223 ILE A C 1
ATOM 1757 O O . ILE A 1 223 ? -9.367 -3.069 -6.306 1.00 88.56 223 ILE A O 1
ATOM 1761 N N . ARG A 1 224 ? -8.322 -1.234 -7.050 1.00 90.31 224 ARG A N 1
ATOM 1762 C CA . ARG A 1 224 ? -8.271 -0.576 -5.734 1.00 90.31 224 ARG A CA 1
ATOM 1763 C C . ARG A 1 224 ? -9.660 -0.213 -5.220 1.00 90.31 224 ARG A C 1
ATOM 1765 O O . ARG A 1 224 ? -9.899 -0.328 -4.016 1.00 90.31 224 ARG A O 1
ATOM 1772 N N . LEU A 1 225 ? -10.587 0.141 -6.111 1.00 91.31 225 LEU A N 1
ATOM 1773 C CA . LEU A 1 225 ? -11.995 0.324 -5.769 1.00 91.31 225 LEU A CA 1
ATOM 1774 C C . LEU A 1 225 ? -12.642 -0.996 -5.330 1.00 91.31 225 LEU A C 1
ATOM 1776 O O . LEU A 1 225 ? -13.301 -1.024 -4.293 1.00 91.31 225 LEU A O 1
ATOM 1780 N N . ALA A 1 226 ? -12.413 -2.097 -6.051 1.00 90.56 226 ALA A N 1
ATOM 1781 C CA . ALA A 1 226 ? -12.925 -3.413 -5.666 1.00 90.56 226 ALA A CA 1
ATOM 1782 C C . ALA A 1 226 ? -12.386 -3.864 -4.294 1.00 90.56 226 ALA A C 1
ATOM 1784 O O . ALA A 1 226 ? -13.155 -4.274 -3.423 1.00 90.56 226 ALA A O 1
ATOM 1785 N N . GLN A 1 227 ? -11.081 -3.699 -4.056 1.00 92.31 227 GLN A N 1
ATOM 1786 C CA . GLN A 1 227 ? -10.452 -3.958 -2.757 1.00 92.31 227 GLN A CA 1
ATOM 1787 C C . GLN A 1 227 ? -11.022 -3.065 -1.646 1.00 92.31 227 GLN A C 1
ATOM 1789 O O . GLN A 1 227 ? -11.203 -3.519 -0.517 1.00 92.31 227 GLN A O 1
ATOM 1794 N N . ALA A 1 228 ? -11.329 -1.801 -1.950 1.00 93.56 228 ALA A N 1
ATOM 1795 C CA . ALA A 1 228 ? -11.927 -0.878 -0.992 1.00 93.56 228 ALA A CA 1
ATOM 1796 C C . ALA A 1 228 ? -13.363 -1.285 -0.627 1.00 93.56 228 ALA A C 1
ATOM 1798 O O . ALA A 1 228 ? -13.733 -1.232 0.546 1.00 93.56 228 ALA A O 1
ATOM 1799 N N . VAL A 1 229 ? -14.157 -1.739 -1.606 1.00 93.19 229 VAL A N 1
ATOM 1800 C CA . VAL A 1 229 ? -15.501 -2.294 -1.372 1.00 93.19 229 VAL A CA 1
ATOM 1801 C C . VAL A 1 229 ? -15.413 -3.528 -0.479 1.00 93.19 229 VAL A C 1
ATOM 1803 O O . VAL A 1 229 ? -16.125 -3.605 0.522 1.00 93.19 229 VAL A O 1
ATOM 1806 N N . PHE A 1 230 ? -14.509 -4.457 -0.792 1.00 91.62 230 PHE A N 1
ATOM 1807 C CA . PHE A 1 230 ? -14.269 -5.655 0.012 1.00 91.62 230 PHE A CA 1
ATOM 1808 C C . PHE A 1 230 ? -13.923 -5.311 1.469 1.00 91.62 230 PHE A C 1
ATOM 1810 O O . PHE A 1 230 ? -14.581 -5.789 2.396 1.00 91.62 230 PHE A O 1
ATOM 1817 N N . ALA A 1 231 ? -12.959 -4.410 1.679 1.00 93.56 231 ALA A N 1
ATOM 1818 C CA . ALA A 1 231 ? -12.576 -3.943 3.008 1.00 93.56 231 ALA A CA 1
ATOM 1819 C C . ALA A 1 231 ? -13.753 -3.295 3.756 1.00 93.56 231 ALA A C 1
ATOM 1821 O O . ALA A 1 231 ? -13.982 -3.580 4.934 1.00 93.56 231 ALA A O 1
ATOM 1822 N N . ALA A 1 232 ? -14.534 -2.454 3.070 1.00 92.62 232 ALA A N 1
ATOM 1823 C CA . ALA A 1 232 ? -15.671 -1.765 3.662 1.00 92.62 232 ALA A CA 1
ATOM 1824 C C . ALA A 1 232 ? -16.775 -2.725 4.118 1.00 92.62 232 ALA A C 1
ATOM 1826 O O . ALA A 1 232 ? -17.321 -2.552 5.210 1.00 92.62 232 ALA A O 1
ATOM 1827 N N . LEU A 1 233 ? -17.070 -3.762 3.331 1.00 91.75 233 LEU A N 1
ATOM 1828 C CA . LEU A 1 233 ? -18.036 -4.796 3.705 1.00 91.75 233 LEU A CA 1
ATOM 1829 C C . LEU A 1 233 ? -17.603 -5.536 4.976 1.00 91.75 233 LEU A C 1
ATOM 1831 O O . LEU A 1 233 ? -18.411 -5.701 5.894 1.00 91.75 233 LEU A O 1
ATOM 1835 N N . ILE A 1 234 ? -16.326 -5.917 5.065 1.00 91.31 234 ILE A N 1
ATOM 1836 C CA . ILE A 1 234 ? -15.778 -6.602 6.242 1.00 91.31 234 ILE A CA 1
ATOM 1837 C C . ILE A 1 234 ? -15.835 -5.697 7.472 1.00 91.31 234 ILE A C 1
ATOM 1839 O O . ILE A 1 234 ? -16.327 -6.110 8.520 1.00 91.31 234 ILE A O 1
ATOM 1843 N N . ILE A 1 235 ? -15.385 -4.448 7.351 1.00 89.38 235 ILE A N 1
ATOM 1844 C CA . ILE A 1 235 ? -15.386 -3.486 8.459 1.00 89.38 235 ILE A CA 1
ATOM 1845 C C . ILE A 1 235 ? -16.812 -3.242 8.973 1.00 89.38 235 ILE A C 1
ATOM 1847 O O . ILE A 1 235 ? -17.034 -3.232 10.186 1.00 89.38 235 ILE A O 1
ATOM 1851 N N . ILE A 1 236 ? -17.803 -3.109 8.085 1.00 87.06 236 ILE A N 1
ATOM 1852 C CA . ILE A 1 236 ? -19.208 -2.991 8.499 1.00 87.06 236 ILE A CA 1
ATOM 1853 C C . ILE A 1 236 ? -19.678 -4.248 9.221 1.00 87.06 236 ILE A C 1
ATOM 1855 O O . ILE A 1 236 ? -20.323 -4.128 10.264 1.00 87.06 236 ILE A O 1
ATOM 1859 N N . ALA A 1 237 ? -19.379 -5.437 8.697 1.00 87.56 237 ALA A N 1
ATOM 1860 C CA . ALA A 1 237 ? -19.765 -6.685 9.345 1.00 87.56 237 ALA A CA 1
ATOM 1861 C C . ALA A 1 237 ? -19.171 -6.771 10.760 1.00 87.56 237 ALA A C 1
ATOM 1863 O O . ALA A 1 237 ? -19.903 -7.002 11.721 1.00 87.56 237 ALA A O 1
ATOM 1864 N N . LEU A 1 238 ? -17.881 -6.462 10.909 1.00 84.06 238 LEU A N 1
ATOM 1865 C CA . LEU A 1 238 ? -17.186 -6.434 12.198 1.00 84.06 238 LEU A CA 1
ATOM 1866 C C . LEU A 1 238 ? -17.733 -5.358 13.143 1.00 84.06 238 LEU A C 1
ATOM 1868 O O . LEU A 1 238 ? -17.790 -5.565 14.353 1.00 84.06 238 LEU A O 1
ATOM 1872 N N . SER A 1 239 ? -18.210 -4.226 12.618 1.00 77.19 239 SER A N 1
ATOM 1873 C CA . SER A 1 239 ? -18.816 -3.175 13.449 1.00 77.19 239 SER A CA 1
ATOM 1874 C C . SER A 1 239 ? -20.110 -3.585 14.134 1.00 77.19 239 SER A C 1
ATOM 1876 O O . SER A 1 239 ? -20.467 -3.017 15.168 1.00 77.19 239 SER A O 1
ATOM 1878 N N . LYS A 1 240 ? -20.765 -4.631 13.624 1.00 75.94 240 LYS A N 1
ATOM 1879 C CA . LYS A 1 240 ? -21.980 -5.196 14.210 1.00 75.94 240 LYS A CA 1
ATOM 1880 C C . LYS A 1 240 ? -21.699 -6.250 15.286 1.00 75.94 240 LYS A C 1
ATOM 1882 O O . LYS A 1 240 ? -22.590 -6.518 16.083 1.00 75.94 240 LYS A O 1
ATOM 1887 N N . THR A 1 241 ? -20.495 -6.831 15.350 1.00 72.06 241 THR A N 1
ATOM 1888 C CA . THR A 1 241 ? -20.191 -7.982 16.228 1.00 72.06 241 THR A CA 1
ATOM 1889 C C . THR A 1 241 ? -19.655 -7.603 17.613 1.00 72.06 241 THR A C 1
ATOM 1891 O O . THR A 1 241 ? -19.342 -8.481 18.412 1.00 72.06 241 THR A O 1
ATOM 1894 N N . GLY A 1 242 ? -19.519 -6.309 17.930 1.00 62.78 242 GLY A N 1
ATOM 1895 C CA . GLY A 1 242 ? -19.028 -5.833 19.235 1.00 62.78 242 GLY A CA 1
ATOM 1896 C C . GLY A 1 242 ? -17.518 -6.005 19.469 1.00 62.78 242 GLY A C 1
ATOM 1897 O O . GLY A 1 242 ? -16.979 -5.398 20.393 1.00 62.78 242 GLY A O 1
ATOM 1898 N N . VAL A 1 243 ? -16.808 -6.735 18.594 1.00 65.31 243 VAL A N 1
ATOM 1899 C CA . VAL A 1 243 ? -15.339 -6.917 18.612 1.00 65.31 243 VAL A CA 1
ATOM 1900 C C . VAL A 1 243 ? -14.604 -5.570 18.640 1.00 65.31 243 VAL A C 1
ATOM 1902 O O . VAL A 1 243 ? -13.584 -5.422 19.308 1.00 65.31 243 VAL A O 1
ATOM 1905 N N . ILE A 1 244 ? -15.176 -4.558 17.985 1.00 60.19 244 ILE A N 1
ATOM 1906 C CA . ILE A 1 244 ? -14.630 -3.200 17.884 1.00 60.19 244 ILE A CA 1
ATOM 1907 C C . ILE A 1 244 ? -14.583 -2.467 19.230 1.00 60.19 244 ILE A C 1
ATOM 1909 O O . ILE A 1 244 ? -13.617 -1.756 19.506 1.00 60.19 244 ILE A O 1
ATOM 1913 N N . GLN A 1 245 ? -15.601 -2.635 20.080 1.00 52.38 245 GLN A N 1
ATOM 1914 C CA . GLN A 1 245 ? -15.718 -1.878 21.336 1.00 52.38 245 GLN A CA 1
ATOM 1915 C C . GLN A 1 245 ? -14.545 -2.166 22.276 1.00 52.38 245 GLN A C 1
ATOM 1917 O O . GLN A 1 245 ? -14.053 -1.266 22.947 1.00 52.38 245 GLN A O 1
ATOM 1922 N N . LYS A 1 246 ? -14.062 -3.412 22.276 1.00 52.41 246 LYS A N 1
ATOM 1923 C CA . LYS A 1 246 ? -12.979 -3.873 23.148 1.00 52.41 246 LYS A CA 1
ATOM 1924 C C . LYS A 1 246 ? -11.596 -3.415 22.683 1.00 52.41 246 LYS A C 1
ATOM 1926 O O . LYS A 1 246 ? -10.680 -3.324 23.496 1.00 52.41 246 LYS A O 1
ATOM 1931 N N . THR A 1 247 ? -11.436 -3.142 21.389 1.00 53.59 247 THR A N 1
ATOM 1932 C CA . THR A 1 247 ? -10.160 -2.685 20.823 1.00 53.59 247 THR A CA 1
ATOM 1933 C C . THR A 1 247 ? -10.046 -1.161 20.848 1.00 53.59 247 THR A C 1
ATOM 1935 O O . THR A 1 247 ? -8.966 -0.646 21.117 1.00 53.59 247 THR A O 1
ATOM 1938 N N . LEU A 1 248 ? -11.160 -0.439 20.664 1.00 49.56 248 LEU A N 1
ATOM 1939 C CA . LEU A 1 248 ? -11.205 1.027 20.760 1.00 49.56 248 LEU A CA 1
ATOM 1940 C C . LEU A 1 248 ? -11.182 1.559 22.202 1.00 49.56 248 LEU A C 1
ATOM 1942 O O . LEU A 1 248 ? -10.701 2.663 22.411 1.00 49.56 248 LEU A O 1
ATOM 1946 N N . SER A 1 249 ? -11.669 0.811 23.201 1.00 45.28 249 SER A N 1
ATOM 1947 C CA . SER A 1 249 ? -11.651 1.265 24.606 1.00 45.28 249 SER A CA 1
ATOM 1948 C C . SER A 1 249 ? -10.273 1.185 25.279 1.00 45.28 249 SER A C 1
ATOM 1950 O O . SER A 1 249 ? -10.129 1.626 26.414 1.00 45.28 249 SER A O 1
ATOM 1952 N N . ASN A 1 250 ? -9.294 0.551 24.626 1.00 41.69 250 ASN A N 1
ATOM 1953 C CA . ASN A 1 250 ? -8.009 0.143 25.207 1.00 41.69 250 ASN A CA 1
ATOM 1954 C C . ASN A 1 250 ? -6.787 0.787 24.517 1.00 41.69 250 ASN A C 1
ATOM 1956 O O . ASN A 1 250 ? -5.658 0.325 24.730 1.00 41.69 250 ASN A O 1
ATOM 1960 N N . ASN A 1 251 ? -7.025 1.799 23.678 1.00 41.91 251 ASN A N 1
ATOM 1961 C CA . ASN A 1 251 ? -6.038 2.625 22.975 1.00 41.91 251 ASN A CA 1
ATOM 1962 C C . ASN A 1 251 ? -6.276 4.101 23.305 1.00 41.91 251 ASN A C 1
ATOM 1964 O O . ASN A 1 251 ? -5.282 4.859 23.272 1.00 41.91 251 ASN A O 1
#

Foldseek 3Di:
DV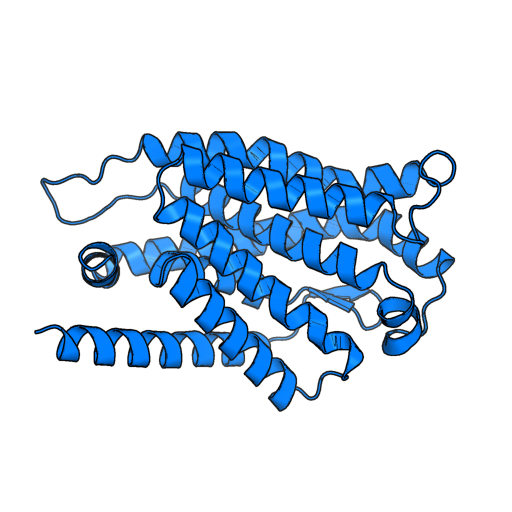VVLVVVLVVVLVVLLVVLLVQQVDDFCDLDVVDGDGLSLLVLLVLLQQQAQPSSLVSLLSSLVVSCVVVVPDPLCNLLSNLSSQLSNLSSCLNAHQLVCSLVVLLVLLVVLLVLLCPFPLCPPVVVLVLLNCLLCVLSVVLNVLSVCLSVVSVVQDCPPVDNFRDDDLVSQLSSQLSSQSSSVSSVSSSCRHCCRCCVRVVDDSVRNSVSSNPRSVVSSVSSSVSSNVSSVVNNVVSVVCSRSSSNVPD

Radius of gyration: 18.32 Å; chains: 1; bounding box: 43×37×57 Å

InterPro domains:
  IPR009825 ECF transporter, substrate-specific component-like [PF07155] (4-113)

Organism: Odinarchaeota yellowstonii (strain LCB_4) (NCBI:txid1841599)

pLDDT: mean 84.88, std 13.74, range [37.06, 96.88]